Protein AF-A0A9P1G8K2-F1 (afdb_monomer_lite)

pLDDT: mean 75.84, std 11.21, range [38.53, 91.06]

Structure (mmCIF, N/CA/C/O backbone):
data_AF-A0A9P1G8K2-F1
#
_entry.id   AF-A0A9P1G8K2-F1
#
loop_
_atom_site.group_PDB
_atom_site.id
_atom_site.type_symbol
_atom_site.label_atom_id
_atom_site.label_alt_id
_atom_site.label_comp_id
_atom_site.label_asym_id
_atom_site.label_entity_id
_atom_site.label_seq_id
_atom_site.pdbx_PDB_ins_code
_atom_site.Cartn_x
_atom_site.Cartn_y
_atom_site.Cartn_z
_atom_site.occupancy
_atom_site.B_iso_or_equiv
_atom_site.auth_seq_id
_atom_site.auth_comp_id
_atom_site.auth_asym_id
_atom_site.auth_atom_id
_atom_site.pdbx_PDB_model_num
ATOM 1 N N . MET A 1 1 ? 73.708 16.305 -39.387 1.00 51.56 1 MET A N 1
ATOM 2 C CA . MET A 1 1 ? 73.369 15.219 -38.439 1.00 51.56 1 MET A CA 1
ATOM 3 C C . MET A 1 1 ? 72.016 15.385 -37.746 1.00 51.56 1 MET A C 1
ATOM 5 O O . MET A 1 1 ? 71.413 14.370 -37.443 1.00 51.56 1 MET A O 1
ATOM 9 N N . THR A 1 2 ? 71.489 16.593 -37.503 1.00 60.25 2 THR A N 1
ATOM 10 C CA . THR A 1 2 ? 70.160 16.766 -36.870 1.00 60.25 2 THR A CA 1
ATOM 11 C C . THR A 1 2 ? 68.969 16.571 -37.824 1.00 60.25 2 THR A C 1
ATOM 13 O O . THR A 1 2 ? 67.905 16.166 -37.368 1.00 60.25 2 THR A O 1
ATOM 16 N N . SER A 1 3 ? 69.134 16.796 -39.134 1.00 68.06 3 SER A N 1
ATOM 17 C CA . SER A 1 3 ? 68.073 16.627 -40.147 1.00 68.06 3 SER A CA 1
ATOM 18 C C . SER A 1 3 ? 67.751 15.161 -40.454 1.00 68.06 3 SER A C 1
ATOM 20 O O . SER A 1 3 ? 66.589 14.780 -40.436 1.00 68.06 3 SER A O 1
ATOM 22 N N . GLU A 1 4 ? 68.768 14.322 -40.650 1.00 72.56 4 GLU A N 1
ATOM 23 C CA . GLU A 1 4 ? 68.605 12.889 -40.954 1.00 72.56 4 GLU A CA 1
ATOM 24 C C . GLU A 1 4 ? 68.000 12.118 -39.771 1.00 72.56 4 GLU A C 1
ATOM 26 O O . GLU A 1 4 ? 67.174 11.226 -39.945 1.00 72.56 4 GLU A O 1
ATOM 31 N N . LEU A 1 5 ? 68.362 12.507 -38.545 1.00 75.81 5 LEU A N 1
ATOM 32 C CA . LEU A 1 5 ? 67.806 11.943 -37.315 1.00 75.81 5 LEU A CA 1
ATOM 33 C C . LEU A 1 5 ? 66.334 12.355 -37.130 1.00 75.81 5 LEU A C 1
ATOM 35 O O . LEU A 1 5 ? 65.506 11.535 -36.737 1.00 75.81 5 LEU A O 1
ATOM 39 N N . ALA A 1 6 ? 65.986 13.599 -37.477 1.00 77.88 6 ALA A N 1
ATOM 40 C CA . ALA A 1 6 ? 64.602 14.071 -37.487 1.00 77.88 6 ALA A CA 1
ATOM 41 C C . ALA A 1 6 ? 63.758 13.386 -38.578 1.00 77.88 6 ALA A C 1
ATOM 43 O O . ALA A 1 6 ? 62.614 13.019 -38.315 1.00 77.88 6 ALA A O 1
ATOM 44 N N . GLU A 1 7 ? 64.313 13.151 -39.770 1.00 81.75 7 GLU A N 1
ATOM 45 C CA . GLU A 1 7 ? 63.657 12.394 -40.846 1.00 81.75 7 GLU A CA 1
ATOM 46 C C . GLU A 1 7 ? 63.466 10.918 -40.479 1.00 81.75 7 GLU A C 1
ATOM 48 O O . GLU A 1 7 ? 62.393 10.356 -40.723 1.00 81.75 7 GLU A O 1
ATOM 53 N N . PHE A 1 8 ? 64.450 10.301 -39.821 1.00 83.62 8 PHE A N 1
ATOM 54 C CA . PHE A 1 8 ? 64.337 8.942 -39.297 1.00 83.62 8 PHE A CA 1
ATOM 55 C C . PHE A 1 8 ? 63.215 8.833 -38.256 1.00 83.62 8 PHE A C 1
ATOM 57 O O . PHE A 1 8 ? 62.330 7.987 -38.393 1.00 83.62 8 PHE A O 1
ATOM 64 N N . PHE A 1 9 ? 63.176 9.732 -37.264 1.00 85.56 9 PHE A N 1
ATOM 65 C CA . PHE A 1 9 ? 62.094 9.761 -36.275 1.00 85.56 9 PHE A CA 1
ATOM 66 C C . PHE A 1 9 ? 60.732 10.088 -36.895 1.00 85.56 9 PHE A C 1
ATOM 68 O O . PHE A 1 9 ? 59.735 9.477 -36.516 1.00 85.56 9 PHE A O 1
ATOM 75 N N . ALA A 1 10 ? 60.667 10.988 -37.879 1.00 82.94 10 ALA A N 1
ATOM 76 C CA . ALA A 1 10 ? 59.431 11.288 -38.598 1.00 82.94 10 ALA A CA 1
ATOM 77 C C . ALA A 1 10 ? 58.917 10.070 -39.382 1.00 82.94 10 ALA A C 1
ATOM 79 O O . ALA A 1 10 ? 57.712 9.813 -39.414 1.00 82.94 10 ALA A O 1
ATOM 80 N N . THR A 1 11 ? 59.818 9.291 -39.979 1.00 85.94 11 THR A N 1
ATOM 81 C CA . THR A 1 11 ? 59.474 8.062 -40.705 1.00 85.94 11 THR A CA 1
ATOM 82 C C . THR A 1 11 ? 59.023 6.965 -39.744 1.00 85.94 11 THR A C 1
ATOM 84 O O . THR A 1 11 ? 57.992 6.336 -39.974 1.00 85.94 11 THR A O 1
ATOM 87 N N . LEU A 1 12 ? 59.717 6.796 -38.616 1.00 87.88 12 LEU A N 1
ATOM 88 C CA . LEU A 1 12 ? 59.345 5.844 -37.568 1.00 87.88 12 LEU A CA 1
ATOM 89 C C . LEU A 1 12 ? 57.986 6.189 -36.938 1.00 87.88 12 LEU A C 1
ATOM 91 O O . LEU A 1 12 ? 57.156 5.304 -36.744 1.00 87.88 12 LEU A O 1
ATOM 95 N N . LEU A 1 13 ? 57.707 7.477 -36.706 1.00 86.75 13 LEU A N 1
ATOM 96 C CA . LEU A 1 13 ? 56.409 7.959 -36.228 1.00 86.75 13 LEU A CA 1
ATOM 97 C C . LEU A 1 13 ? 55.293 7.708 -37.255 1.00 86.75 13 LEU A C 1
ATOM 99 O O . LEU A 1 13 ? 54.190 7.327 -36.875 1.00 86.75 13 LEU A O 1
ATOM 103 N N . ARG A 1 14 ? 55.565 7.883 -38.557 1.00 86.25 14 ARG A N 1
ATOM 104 C CA . ARG A 1 14 ? 54.606 7.561 -39.630 1.00 86.25 14 ARG A CA 1
ATOM 105 C C . ARG A 1 14 ? 54.302 6.067 -39.691 1.00 86.25 14 ARG A C 1
ATOM 107 O O . ARG A 1 14 ? 53.135 5.712 -39.814 1.00 86.25 14 ARG A O 1
ATOM 114 N N . ILE A 1 15 ? 55.317 5.210 -39.564 1.00 87.19 15 ILE A N 1
ATOM 115 C CA . ILE A 1 15 ? 55.144 3.749 -39.528 1.00 87.19 15 ILE A CA 1
ATOM 116 C C . ILE A 1 15 ? 54.350 3.341 -38.282 1.00 87.19 15 ILE A C 1
ATOM 118 O O . ILE A 1 15 ? 53.374 2.606 -38.396 1.00 87.19 15 ILE A O 1
ATOM 122 N N . ALA A 1 16 ? 54.708 3.860 -37.104 1.00 83.38 16 ALA A N 1
ATOM 123 C CA . ALA A 1 16 ? 53.994 3.577 -35.860 1.00 83.38 16 ALA A CA 1
ATOM 124 C C . ALA A 1 16 ? 52.532 4.046 -35.920 1.00 83.38 16 ALA A C 1
ATOM 126 O O . ALA A 1 16 ? 51.629 3.296 -35.553 1.00 83.38 16 ALA A O 1
ATOM 127 N N . LYS A 1 17 ? 52.282 5.252 -36.448 1.00 85.69 17 LYS A N 1
ATOM 128 C CA . LYS A 1 17 ? 50.929 5.772 -36.674 1.00 85.69 17 LYS A CA 1
ATOM 129 C C . LYS A 1 17 ? 50.149 4.896 -37.653 1.00 85.69 17 LYS A C 1
ATOM 131 O O . LYS A 1 17 ? 49.004 4.574 -37.378 1.00 85.69 17 LYS A O 1
ATOM 136 N N . PHE A 1 18 ? 50.770 4.466 -38.748 1.00 83.19 18 PHE A N 1
ATOM 137 C CA . PHE A 1 18 ? 50.139 3.573 -39.717 1.00 83.19 18 PHE A CA 1
ATOM 138 C C . PHE A 1 18 ? 49.748 2.228 -39.089 1.00 83.19 18 PHE A C 1
ATOM 140 O O . PHE A 1 18 ? 48.616 1.785 -39.252 1.00 83.19 18 PHE A O 1
ATOM 147 N N . ILE A 1 19 ? 50.641 1.607 -38.310 1.00 85.56 19 ILE A N 1
ATOM 148 C CA . ILE A 1 19 ? 50.346 0.360 -37.585 1.00 85.56 19 ILE A CA 1
ATOM 149 C C . ILE A 1 19 ? 49.191 0.569 -36.592 1.00 85.56 19 ILE A C 1
ATOM 151 O O . ILE A 1 19 ? 48.294 -0.273 -36.493 1.00 85.56 19 ILE A O 1
ATOM 155 N N . LEU A 1 20 ? 49.170 1.698 -35.881 1.00 83.56 20 LEU A N 1
ATOM 156 C CA . LEU A 1 20 ? 48.109 2.024 -34.929 1.00 83.56 20 LEU A CA 1
ATOM 157 C C . LEU A 1 20 ? 46.762 2.281 -35.629 1.00 83.56 20 LEU A C 1
ATOM 159 O O . LEU A 1 20 ? 45.738 1.757 -35.201 1.00 83.56 20 LEU A O 1
ATOM 163 N N . ASP A 1 21 ? 46.761 3.005 -36.748 1.00 82.88 21 ASP A N 1
ATOM 164 C CA . ASP A 1 21 ? 45.560 3.273 -37.544 1.00 82.88 21 ASP A CA 1
ATOM 165 C C . ASP A 1 21 ? 44.997 1.977 -38.158 1.00 82.88 21 ASP A C 1
ATOM 167 O O . ASP A 1 21 ? 43.781 1.766 -38.161 1.00 82.88 21 ASP A O 1
ATOM 171 N N . VAL A 1 22 ? 45.861 1.065 -38.621 1.00 84.44 22 VAL A N 1
ATOM 172 C CA . VAL A 1 22 ? 45.455 -0.245 -39.158 1.00 84.44 22 VAL A CA 1
ATOM 173 C C . VAL A 1 22 ? 44.884 -1.142 -38.062 1.00 84.44 22 VAL A C 1
ATOM 175 O O . VAL A 1 22 ? 43.808 -1.712 -38.245 1.00 84.44 22 VAL A O 1
ATOM 178 N N . THR A 1 23 ? 45.552 -1.248 -36.910 1.00 83.44 23 THR A N 1
ATOM 179 C CA . THR A 1 23 ? 45.065 -2.073 -35.790 1.00 83.44 23 THR A CA 1
ATOM 180 C C . THR A 1 23 ? 43.746 -1.543 -35.226 1.00 83.44 23 THR A C 1
ATOM 182 O O . THR A 1 23 ? 42.820 -2.327 -35.018 1.00 83.44 23 THR A O 1
ATOM 185 N N . LEU A 1 24 ? 43.604 -0.223 -35.070 1.00 82.75 24 LEU A N 1
ATOM 186 C CA . LEU A 1 24 ? 42.357 0.412 -34.639 1.00 82.75 24 LEU A CA 1
ATOM 187 C C . LEU A 1 24 ? 41.222 0.170 -35.641 1.00 82.75 24 LEU A C 1
ATOM 189 O O . LEU A 1 24 ? 40.110 -0.168 -35.244 1.00 82.75 24 LEU A O 1
ATOM 193 N N . THR A 1 25 ? 41.500 0.274 -36.943 1.00 84.69 25 THR A N 1
ATOM 194 C CA . THR A 1 25 ? 40.508 -0.012 -37.992 1.00 84.69 25 THR A CA 1
ATOM 195 C C . THR A 1 25 ? 40.078 -1.478 -37.973 1.00 84.69 25 THR A C 1
ATOM 197 O O . THR A 1 25 ? 38.892 -1.763 -38.110 1.00 84.69 25 THR A O 1
ATOM 200 N N . LEU A 1 26 ? 41.006 -2.410 -37.743 1.00 85.62 26 LEU A N 1
ATOM 201 C CA . LEU A 1 26 ? 40.712 -3.842 -37.651 1.00 85.62 26 LEU A CA 1
ATOM 202 C C . LEU A 1 26 ? 39.827 -4.153 -36.431 1.00 85.62 26 LEU A C 1
ATOM 204 O O . LEU A 1 26 ? 38.827 -4.858 -36.564 1.00 85.62 26 LEU A O 1
ATOM 208 N N . ILE A 1 27 ? 40.128 -3.555 -35.272 1.00 86.00 27 ILE A N 1
ATOM 209 C CA . ILE A 1 27 ? 39.293 -3.658 -34.064 1.00 86.00 27 ILE A CA 1
ATOM 210 C C . ILE A 1 27 ? 37.903 -3.061 -34.313 1.00 86.00 27 ILE A C 1
ATOM 212 O O . ILE A 1 27 ? 36.901 -3.705 -34.016 1.00 86.00 27 ILE A O 1
ATOM 216 N N . CYS A 1 28 ? 37.812 -1.863 -34.895 1.00 85.50 28 CYS A N 1
ATOM 217 C CA . CYS A 1 28 ? 36.537 -1.223 -35.223 1.00 85.50 28 CYS A CA 1
ATOM 218 C C . CYS A 1 28 ? 35.699 -2.061 -36.200 1.00 85.50 28 CYS A C 1
ATOM 220 O O . CYS A 1 28 ? 34.496 -2.203 -35.996 1.00 85.50 28 CYS A O 1
ATOM 222 N N . SER A 1 29 ? 36.320 -2.673 -37.210 1.00 83.88 29 SER A N 1
ATOM 223 C CA . SER A 1 29 ? 35.648 -3.603 -38.124 1.00 83.88 29 SER A CA 1
ATOM 224 C C . SER A 1 29 ? 35.131 -4.846 -37.398 1.00 83.88 29 SER A C 1
ATOM 226 O O . SER A 1 29 ? 33.999 -5.258 -37.632 1.00 83.88 29 SER A O 1
ATOM 228 N N . ALA A 1 30 ? 35.911 -5.417 -36.473 1.00 84.69 30 ALA A N 1
ATOM 229 C CA . ALA A 1 30 ? 35.467 -6.541 -35.648 1.00 84.69 30 ALA A CA 1
ATOM 230 C C . ALA A 1 30 ? 34.294 -6.160 -34.724 1.00 84.69 30 ALA A C 1
ATOM 232 O O . ALA A 1 30 ? 33.329 -6.913 -34.614 1.00 84.69 30 ALA A O 1
ATOM 233 N N . LEU A 1 31 ? 34.328 -4.975 -34.105 1.00 84.06 31 LEU A N 1
ATOM 234 C CA . LEU A 1 31 ? 33.225 -4.451 -33.290 1.00 84.06 31 LEU A CA 1
ATOM 235 C C . LEU A 1 31 ? 31.962 -4.199 -34.123 1.00 84.06 31 LEU A C 1
ATOM 237 O O . LEU A 1 31 ? 30.859 -4.497 -33.672 1.00 84.06 31 LEU A O 1
ATOM 241 N N . LEU A 1 32 ? 32.111 -3.694 -35.348 1.00 82.69 32 LEU A N 1
ATOM 242 C CA . LEU A 1 32 ? 30.993 -3.493 -36.268 1.00 82.69 32 LEU A CA 1
ATOM 243 C C . LEU A 1 32 ? 30.384 -4.828 -36.718 1.00 82.69 32 LEU A C 1
ATOM 245 O O . LEU A 1 32 ? 29.163 -4.946 -36.776 1.00 82.69 32 LEU A O 1
ATOM 249 N N . LEU A 1 33 ? 31.219 -5.840 -36.977 1.00 84.12 33 LEU A N 1
ATOM 250 C CA . LEU A 1 33 ? 30.764 -7.204 -37.256 1.00 84.12 33 LEU A CA 1
ATOM 251 C C . LEU A 1 33 ? 30.014 -7.803 -36.064 1.00 84.12 33 LEU A C 1
ATOM 253 O O . LEU A 1 33 ? 28.973 -8.418 -36.244 1.00 84.12 33 LEU A O 1
ATOM 257 N N . LEU A 1 34 ? 30.494 -7.592 -34.836 1.00 81.88 34 LEU A N 1
ATOM 258 C CA . LEU A 1 34 ? 29.776 -8.023 -33.633 1.00 81.88 34 LEU A CA 1
ATOM 259 C C . LEU A 1 34 ? 28.431 -7.300 -33.478 1.00 81.88 34 LEU A C 1
ATOM 261 O O . LEU A 1 34 ? 27.439 -7.924 -33.113 1.00 81.88 34 LEU A O 1
ATOM 265 N N . ALA A 1 35 ? 28.374 -6.004 -33.786 1.00 78.44 35 ALA A N 1
ATOM 266 C CA . ALA A 1 35 ? 27.132 -5.234 -33.777 1.00 78.44 35 ALA A CA 1
ATOM 267 C C . ALA A 1 35 ? 26.132 -5.726 -34.840 1.00 78.44 35 ALA A C 1
ATOM 269 O O . ALA A 1 35 ? 24.927 -5.762 -34.585 1.00 78.44 35 ALA A O 1
ATOM 270 N N . SER A 1 36 ? 26.618 -6.149 -36.012 1.00 80.94 36 SER A N 1
ATOM 271 C CA . SER A 1 36 ? 25.780 -6.649 -37.106 1.00 80.94 36 SER A CA 1
ATOM 272 C C . SER A 1 36 ? 25.251 -8.071 -36.889 1.00 80.94 36 SER A C 1
ATOM 274 O O . SER A 1 36 ? 24.304 -8.463 -37.568 1.00 80.94 36 SER A O 1
ATOM 276 N N . VAL A 1 37 ? 25.769 -8.817 -35.900 1.00 84.25 37 VAL A N 1
ATOM 277 C CA . VAL A 1 37 ? 25.167 -10.089 -35.449 1.00 84.25 37 VAL A CA 1
ATOM 278 C C . VAL A 1 37 ? 23.730 -9.880 -34.958 1.00 84.25 37 VAL A C 1
ATOM 280 O O . VAL A 1 37 ? 22.913 -10.794 -35.053 1.00 84.25 37 VAL A O 1
ATOM 283 N N . LEU A 1 38 ? 23.388 -8.686 -34.454 1.00 78.00 38 LEU A N 1
ATOM 284 C CA . LEU A 1 38 ? 22.034 -8.374 -34.004 1.00 78.00 38 LEU A CA 1
ATOM 285 C C . LEU A 1 38 ? 21.118 -8.088 -35.212 1.00 78.00 38 LEU A C 1
ATOM 287 O O . LEU A 1 38 ? 21.247 -7.035 -35.849 1.00 78.00 38 LEU A O 1
ATOM 291 N N . PRO A 1 39 ? 20.137 -8.963 -35.515 1.00 74.31 39 PRO A N 1
ATOM 292 C CA . PRO A 1 39 ? 19.375 -8.891 -36.763 1.00 74.31 39 PRO A CA 1
ATOM 293 C C . PRO A 1 39 ? 18.519 -7.622 -36.878 1.00 74.31 39 PRO A C 1
ATOM 295 O O . PRO A 1 39 ? 18.272 -7.142 -37.979 1.00 74.31 39 PRO A O 1
ATOM 298 N N . TRP A 1 40 ? 18.109 -7.029 -35.753 1.00 73.81 40 TRP A N 1
ATOM 299 C CA . TRP A 1 40 ? 17.349 -5.774 -35.725 1.00 73.81 40 TRP A CA 1
ATOM 300 C C . TRP A 1 40 ? 18.211 -4.516 -35.916 1.00 73.81 40 TRP A C 1
ATOM 302 O O . TRP A 1 40 ? 17.662 -3.449 -36.173 1.00 73.81 40 TRP A O 1
ATOM 312 N N . ARG A 1 41 ? 19.544 -4.607 -35.792 1.00 73.69 41 ARG A N 1
ATOM 313 C CA . ARG A 1 41 ? 20.477 -3.484 -36.014 1.00 73.69 41 ARG A CA 1
ATOM 314 C C . ARG A 1 41 ? 21.059 -3.453 -37.416 1.00 73.69 41 ARG A C 1
ATOM 316 O O . ARG A 1 41 ? 21.383 -2.376 -37.909 1.00 73.69 41 ARG A O 1
ATOM 323 N N . LEU A 1 42 ? 21.153 -4.612 -38.058 1.00 77.25 42 LEU A N 1
ATOM 324 C CA . LEU A 1 42 ? 21.751 -4.770 -39.377 1.00 77.25 42 LEU A CA 1
ATOM 325 C C . LEU A 1 42 ? 21.166 -3.823 -40.451 1.00 77.25 42 LEU A C 1
ATOM 327 O O . LEU A 1 42 ? 21.967 -3.202 -41.147 1.00 77.25 42 LEU A O 1
ATOM 331 N N . PRO A 1 43 ? 19.838 -3.597 -40.556 1.00 75.50 43 PRO A N 1
ATOM 332 C CA . PRO A 1 43 ? 19.283 -2.661 -41.540 1.00 75.50 43 PRO A CA 1
ATOM 333 C C . PRO A 1 43 ? 19.746 -1.216 -41.325 1.00 75.50 43 PRO A C 1
ATOM 335 O O . PRO A 1 43 ? 20.080 -0.532 -42.285 1.00 75.50 43 PRO A O 1
ATOM 338 N N . PHE A 1 44 ? 19.822 -0.767 -40.069 1.00 72.69 44 PHE A N 1
ATOM 339 C CA . PHE A 1 44 ? 20.254 0.589 -39.722 1.00 72.69 44 PHE A CA 1
ATOM 340 C C . PHE A 1 44 ? 21.747 0.785 -39.959 1.00 72.69 44 PHE A C 1
ATOM 342 O O . PHE A 1 44 ? 22.151 1.809 -40.497 1.00 72.69 44 PHE A O 1
ATOM 349 N N . ILE A 1 45 ? 22.558 -0.217 -39.603 1.00 76.06 45 ILE A N 1
ATOM 350 C CA . ILE A 1 45 ? 24.000 -0.196 -39.857 1.00 76.06 45 ILE A CA 1
ATOM 351 C C . ILE A 1 45 ? 24.259 -0.117 -41.362 1.00 76.06 45 ILE A C 1
ATOM 353 O O . ILE A 1 45 ? 25.066 0.700 -41.781 1.00 76.06 45 ILE A O 1
ATOM 357 N N . VAL A 1 46 ? 23.564 -0.921 -42.176 1.00 78.88 46 VAL A N 1
ATOM 358 C CA . VAL A 1 46 ? 23.725 -0.917 -43.639 1.00 78.88 46 VAL A CA 1
ATOM 359 C C . VAL A 1 46 ? 23.277 0.411 -44.245 1.00 78.88 46 VAL A C 1
ATOM 361 O O . VAL A 1 46 ? 23.999 0.966 -45.066 1.00 78.88 46 VAL A O 1
ATOM 364 N N . LEU A 1 47 ? 22.125 0.940 -43.829 1.00 73.50 47 LEU A N 1
ATOM 365 C CA . LEU A 1 47 ? 21.574 2.188 -44.362 1.00 73.50 47 LEU A CA 1
ATOM 366 C C . LEU A 1 47 ? 22.484 3.385 -44.046 1.00 73.50 47 LEU A C 1
ATOM 368 O O . LEU A 1 47 ? 22.837 4.144 -44.945 1.00 73.50 47 LEU A O 1
ATOM 372 N N . GLU A 1 48 ? 22.981 3.474 -42.811 1.00 73.56 48 GLU A N 1
ATOM 373 C CA . GLU A 1 48 ? 23.919 4.525 -42.401 1.00 73.56 48 GLU A CA 1
ATOM 374 C C . GLU A 1 48 ? 25.276 4.405 -43.119 1.00 73.56 48 GLU A C 1
ATOM 376 O O . GLU A 1 48 ? 25.902 5.416 -43.423 1.00 73.56 48 GLU A O 1
ATOM 381 N N . LEU A 1 49 ? 25.735 3.183 -43.425 1.00 74.00 49 LEU A N 1
ATOM 382 C CA . LEU A 1 49 ? 26.990 2.945 -44.150 1.00 74.00 49 LEU A CA 1
ATOM 383 C C . LEU A 1 49 ? 26.875 3.284 -45.643 1.00 74.00 49 LEU A C 1
ATOM 385 O O . LEU A 1 49 ? 27.856 3.721 -46.240 1.00 74.00 49 LEU A O 1
ATOM 389 N N . VAL A 1 50 ? 25.693 3.092 -46.240 1.00 75.56 50 VAL A N 1
ATOM 390 C CA . VAL A 1 50 ? 25.389 3.464 -47.633 1.00 75.56 50 VAL A CA 1
ATOM 391 C C . VAL A 1 50 ? 25.332 4.985 -47.786 1.00 75.56 50 VAL A C 1
ATOM 393 O O . VAL A 1 50 ? 25.911 5.519 -48.731 1.00 75.56 50 VAL A O 1
ATOM 396 N N . GLU A 1 51 ? 24.712 5.689 -46.837 1.00 69.19 51 GLU A N 1
ATOM 397 C CA . GLU A 1 51 ? 24.618 7.155 -46.847 1.00 69.19 51 GLU A CA 1
ATOM 398 C C . GLU A 1 51 ? 25.976 7.838 -46.632 1.00 69.19 51 GLU A C 1
ATOM 400 O O . GLU A 1 51 ? 26.298 8.816 -47.310 1.00 69.19 51 GLU A O 1
ATOM 405 N N . THR A 1 52 ? 26.821 7.313 -45.737 1.00 68.25 52 THR A N 1
ATOM 406 C CA . THR A 1 52 ? 28.136 7.914 -45.452 1.00 68.25 52 THR A CA 1
ATOM 407 C C . THR A 1 52 ? 29.255 7.444 -46.385 1.00 68.25 52 THR A C 1
ATOM 409 O O . THR A 1 52 ? 30.351 8.017 -46.347 1.00 68.25 52 THR A O 1
ATOM 412 N N . CYS A 1 53 ? 28.998 6.453 -47.253 1.00 66.81 53 CYS A N 1
ATOM 413 C CA . CYS A 1 53 ? 29.989 5.820 -48.136 1.00 66.81 53 CYS A CA 1
ATOM 414 C C . CYS A 1 53 ? 30.759 6.830 -49.007 1.00 66.81 53 CYS A C 1
ATOM 416 O O . CYS A 1 53 ? 31.952 6.667 -49.256 1.00 66.81 53 CYS A O 1
ATOM 418 N N . SER A 1 54 ? 30.101 7.920 -49.412 1.00 66.50 54 SER A N 1
ATOM 419 C CA . SER A 1 54 ? 30.666 8.963 -50.276 1.00 66.50 54 SER A CA 1
ATOM 420 C C . SER A 1 54 ? 31.631 9.937 -49.573 1.00 66.50 54 SER A C 1
ATOM 422 O O . SER A 1 54 ? 32.337 10.678 -50.256 1.00 66.50 54 SER A O 1
ATOM 424 N N . SER A 1 55 ? 31.701 9.955 -48.230 1.00 65.12 55 SER A N 1
ATOM 425 C CA . SER A 1 55 ? 32.450 10.969 -47.448 1.00 65.12 55 SER A CA 1
ATOM 426 C C . SER A 1 55 ? 33.282 10.413 -46.273 1.00 65.12 55 SER A C 1
ATOM 428 O O . SER A 1 55 ? 33.715 11.154 -45.373 1.00 65.12 55 SER A O 1
ATOM 430 N N . LEU A 1 56 ? 33.506 9.099 -46.268 1.00 68.56 56 LEU A N 1
ATOM 431 C CA . LEU A 1 56 ? 34.073 8.342 -45.154 1.00 68.56 56 LEU A CA 1
ATOM 432 C C . LEU A 1 56 ? 35.611 8.443 -45.103 1.00 68.56 56 LEU A C 1
ATOM 434 O O . LEU A 1 56 ? 36.329 7.825 -45.882 1.00 68.56 56 LEU A O 1
ATOM 438 N N . THR A 1 57 ? 36.138 9.210 -44.144 1.00 79.50 57 THR A N 1
ATOM 439 C CA . THR A 1 57 ? 37.561 9.155 -43.760 1.00 79.50 57 THR A CA 1
ATOM 440 C C . THR A 1 57 ? 37.796 8.045 -42.727 1.00 79.50 57 THR A C 1
ATOM 442 O O . THR A 1 57 ? 36.883 7.699 -41.976 1.00 79.50 57 THR A O 1
ATOM 445 N N . PHE A 1 58 ? 39.027 7.521 -42.617 1.00 74.44 58 PHE A N 1
ATOM 446 C CA . PHE A 1 58 ? 39.380 6.465 -41.644 1.00 74.44 58 PHE A CA 1
ATOM 447 C C . PHE A 1 58 ? 38.951 6.793 -40.201 1.00 74.44 58 PHE A C 1
ATOM 449 O O . PHE A 1 58 ? 38.380 5.949 -39.514 1.00 74.44 58 PHE A O 1
ATOM 456 N N . GLN A 1 59 ? 39.141 8.037 -39.749 1.00 76.31 59 GLN A N 1
ATOM 457 C CA . GLN A 1 59 ? 38.704 8.465 -38.413 1.00 76.31 59 GLN A CA 1
ATOM 458 C C . GLN A 1 59 ? 37.177 8.488 -38.252 1.00 76.31 59 GLN A C 1
ATOM 460 O O . GLN A 1 59 ? 36.664 8.133 -37.189 1.00 76.31 59 GLN A O 1
ATOM 465 N N . LYS A 1 60 ? 36.436 8.897 -39.291 1.00 78.31 60 LYS A N 1
ATOM 466 C CA . LYS A 1 60 ? 34.966 8.877 -39.261 1.00 78.31 60 LYS A CA 1
ATOM 467 C C . LYS A 1 60 ? 34.450 7.440 -39.186 1.00 78.31 60 LYS A C 1
ATOM 469 O O . LYS A 1 60 ? 33.559 7.181 -38.382 1.00 78.31 60 LYS A O 1
ATOM 474 N N . PHE A 1 61 ? 35.072 6.512 -39.922 1.00 80.06 61 PHE A N 1
ATOM 475 C CA . PHE A 1 61 ? 34.755 5.081 -39.861 1.00 80.06 61 PHE A CA 1
ATOM 476 C C . PHE A 1 61 ? 34.936 4.515 -38.451 1.00 80.06 61 PHE A C 1
ATOM 478 O O . PHE A 1 61 ? 34.017 3.919 -37.898 1.00 80.06 61 PHE A O 1
ATOM 485 N N . GLN A 1 62 ? 36.100 4.750 -37.839 1.00 79.88 62 GLN A N 1
ATOM 486 C CA . GLN A 1 62 ? 36.412 4.245 -36.499 1.00 79.88 62 GLN A CA 1
ATOM 487 C C . GLN A 1 62 ? 35.416 4.759 -35.449 1.00 79.88 62 GLN A C 1
ATOM 489 O O . GLN A 1 62 ? 34.900 3.984 -34.640 1.00 79.88 62 GLN A O 1
ATOM 494 N N . LYS A 1 63 ? 35.084 6.058 -35.4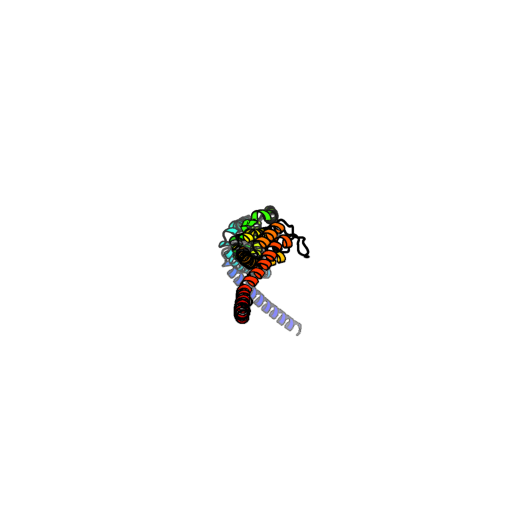95 1.00 81.69 63 LYS A N 1
ATOM 495 C CA . LYS A 1 63 ? 34.099 6.671 -34.591 1.00 81.69 63 LYS A CA 1
ATOM 496 C C . LYS A 1 63 ? 32.691 6.116 -34.816 1.00 81.69 63 LYS A C 1
ATOM 498 O O . LYS A 1 63 ? 31.980 5.858 -33.845 1.00 81.69 63 LYS A O 1
ATOM 503 N N . GLN A 1 64 ? 32.293 5.920 -36.072 1.00 80.31 64 GLN A N 1
ATOM 504 C CA . GLN A 1 64 ? 30.987 5.369 -36.428 1.00 80.31 64 GLN A CA 1
ATOM 505 C C . GLN A 1 64 ? 30.859 3.912 -35.965 1.00 80.31 64 GLN A C 1
ATOM 507 O O . GLN A 1 64 ? 29.898 3.574 -35.279 1.00 80.31 64 GLN A O 1
ATOM 512 N N . ALA A 1 65 ? 31.863 3.074 -36.233 1.00 80.06 65 ALA A N 1
ATOM 513 C CA . ALA A 1 65 ? 31.889 1.676 -35.810 1.00 80.06 65 ALA A CA 1
ATOM 514 C C . ALA A 1 65 ? 31.822 1.520 -34.281 1.00 80.06 65 ALA A C 1
ATOM 516 O O . ALA A 1 65 ? 31.015 0.742 -33.769 1.00 80.06 65 ALA A O 1
ATOM 517 N N . ALA A 1 66 ? 32.605 2.312 -33.539 1.00 81.44 66 ALA A N 1
ATOM 518 C CA . ALA A 1 66 ? 32.558 2.319 -32.078 1.00 81.44 66 ALA A CA 1
ATOM 519 C C . ALA A 1 66 ? 31.186 2.770 -31.542 1.00 81.44 66 ALA A C 1
ATOM 521 O O . ALA A 1 66 ? 30.652 2.165 -30.611 1.00 81.44 66 ALA A O 1
ATOM 522 N N . ARG A 1 67 ? 30.579 3.799 -32.152 1.00 83.19 67 ARG A N 1
ATOM 523 C CA . ARG A 1 67 ? 29.240 4.291 -31.791 1.00 83.19 67 ARG A CA 1
ATOM 524 C C . ARG A 1 67 ? 28.161 3.228 -32.024 1.00 83.19 67 ARG A C 1
ATOM 526 O O . ARG A 1 67 ? 27.344 3.000 -31.135 1.00 83.19 67 ARG A O 1
ATOM 533 N N . GLN A 1 68 ? 28.177 2.553 -33.173 1.00 81.94 68 GLN A N 1
ATOM 534 C CA . GLN A 1 68 ? 27.209 1.496 -33.493 1.00 81.94 68 GLN A CA 1
ATOM 535 C C . GLN A 1 68 ? 27.334 0.293 -32.558 1.00 81.94 68 GLN A C 1
ATOM 537 O O . GLN A 1 68 ? 26.321 -0.254 -32.115 1.00 81.94 68 GLN A O 1
ATOM 542 N N . PHE A 1 69 ? 28.562 -0.082 -32.195 1.00 82.62 69 PHE A N 1
ATOM 543 C CA . PHE A 1 69 ? 28.796 -1.124 -31.203 1.00 82.62 69 PHE A CA 1
ATOM 544 C C . PHE A 1 69 ? 28.253 -0.740 -29.821 1.00 82.62 69 PHE A C 1
ATOM 546 O O . PHE A 1 69 ? 27.526 -1.526 -29.218 1.00 82.62 69 PHE A O 1
ATOM 553 N N . LEU A 1 70 ? 28.519 0.481 -29.343 1.00 83.56 70 LEU A N 1
ATOM 554 C CA . LEU A 1 70 ? 27.990 0.964 -28.059 1.00 83.56 70 LEU A CA 1
ATOM 555 C C . LEU A 1 70 ? 26.459 0.986 -28.030 1.00 83.56 70 LEU A C 1
ATOM 557 O O . LEU A 1 70 ? 25.856 0.562 -27.046 1.00 83.56 70 LEU A O 1
ATOM 561 N N . PHE A 1 71 ? 25.815 1.433 -29.108 1.00 83.94 71 PHE A N 1
ATOM 562 C CA . PHE A 1 71 ? 24.358 1.401 -29.201 1.00 83.94 71 PHE A CA 1
ATOM 563 C C . PHE A 1 71 ? 23.802 -0.025 -29.251 1.00 83.94 71 PHE A C 1
ATOM 565 O O . PHE A 1 71 ? 22.781 -0.301 -28.628 1.00 83.94 71 PHE A O 1
ATOM 572 N N . SER A 1 72 ? 24.486 -0.939 -29.936 1.00 83.12 72 SER A N 1
ATOM 573 C CA . SER A 1 72 ? 24.111 -2.356 -29.994 1.00 83.12 72 SER A CA 1
ATOM 574 C C . SER A 1 72 ? 24.235 -3.033 -28.628 1.00 83.12 72 SER A C 1
ATOM 576 O O . SER A 1 72 ? 23.327 -3.747 -28.209 1.00 83.12 72 SER A O 1
ATOM 578 N N . LEU A 1 73 ? 25.313 -2.748 -27.892 1.00 84.50 73 LEU A N 1
ATOM 579 C CA . LEU A 1 73 ? 25.493 -3.198 -26.513 1.00 84.50 73 LEU A CA 1
ATOM 580 C C . LEU A 1 73 ? 24.394 -2.637 -25.597 1.00 84.50 73 LEU A C 1
ATOM 582 O O . LEU A 1 73 ? 23.810 -3.378 -24.807 1.00 84.50 73 LEU A O 1
ATOM 586 N N . GLY A 1 74 ? 24.080 -1.346 -25.739 1.00 84.25 74 GLY A N 1
ATOM 587 C CA . GLY A 1 74 ? 22.980 -0.699 -25.026 1.00 84.25 74 GLY A CA 1
ATOM 588 C C . GLY A 1 74 ? 21.638 -1.378 -25.296 1.00 84.25 74 GLY A C 1
ATOM 589 O O . GLY A 1 74 ? 20.918 -1.689 -24.353 1.00 84.25 74 GLY A O 1
ATOM 590 N N . ASP A 1 75 ? 21.331 -1.693 -26.556 1.00 82.50 75 ASP A N 1
ATOM 591 C CA . ASP A 1 75 ? 20.110 -2.417 -26.919 1.00 82.50 75 ASP A CA 1
ATOM 592 C C . ASP A 1 75 ? 20.031 -3.785 -26.244 1.00 82.50 75 ASP A C 1
ATOM 594 O O . ASP A 1 75 ? 18.970 -4.122 -25.735 1.00 82.50 75 ASP A O 1
ATOM 598 N N . VAL A 1 76 ? 21.119 -4.562 -26.188 1.00 85.44 76 VAL A N 1
ATOM 599 C CA . VAL A 1 76 ? 21.116 -5.870 -25.504 1.00 85.44 76 VAL A CA 1
ATOM 600 C C . VAL A 1 76 ? 20.711 -5.720 -24.036 1.00 85.44 76 VAL A C 1
ATOM 602 O O . VAL A 1 76 ? 19.855 -6.462 -23.553 1.00 85.44 76 VAL A O 1
ATOM 605 N N . VAL A 1 77 ? 21.272 -4.727 -23.339 1.00 85.44 77 VAL A N 1
ATOM 606 C CA . VAL A 1 77 ? 20.921 -4.435 -21.940 1.00 85.44 77 VAL A CA 1
ATOM 607 C C . VAL A 1 77 ? 19.462 -3.989 -21.824 1.00 85.44 77 VAL A C 1
ATOM 609 O O . VAL A 1 77 ? 18.728 -4.490 -20.975 1.00 85.44 77 VAL A O 1
ATOM 612 N N . ILE A 1 78 ? 19.012 -3.084 -22.695 1.00 85.00 78 ILE A N 1
ATOM 613 C CA . ILE A 1 78 ? 17.639 -2.566 -22.684 1.00 85.00 78 ILE A CA 1
ATOM 614 C C . ILE A 1 78 ? 16.636 -3.680 -22.974 1.00 85.00 78 ILE A C 1
ATOM 616 O O . ILE A 1 78 ? 15.657 -3.809 -22.249 1.00 85.00 78 ILE A O 1
ATOM 620 N N . PHE A 1 79 ? 16.874 -4.518 -23.982 1.00 82.44 79 PHE A N 1
ATOM 621 C CA . PHE A 1 79 ? 16.003 -5.646 -24.305 1.00 82.44 79 PHE A CA 1
ATOM 622 C C . PHE A 1 79 ? 15.924 -6.643 -23.152 1.00 82.44 79 PHE A C 1
ATOM 624 O O . PHE A 1 79 ? 14.825 -7.093 -22.836 1.00 82.44 79 PHE A O 1
ATOM 631 N N . ALA A 1 80 ? 17.043 -6.937 -22.482 1.00 84.81 80 ALA A N 1
ATOM 632 C CA . ALA A 1 80 ? 17.037 -7.785 -21.293 1.00 84.81 80 ALA A CA 1
ATOM 633 C C . ALA A 1 80 ? 16.169 -7.193 -20.163 1.00 84.81 80 ALA A C 1
ATOM 635 O O . ALA A 1 80 ? 15.387 -7.918 -19.549 1.00 84.81 80 ALA A O 1
ATOM 636 N N . LEU A 1 81 ? 16.245 -5.876 -19.930 1.00 84.25 81 LEU A N 1
ATOM 637 C CA . LEU A 1 81 ? 15.425 -5.174 -18.931 1.00 84.25 81 LEU A CA 1
ATOM 638 C C . LEU A 1 81 ? 13.938 -5.128 -19.319 1.00 84.25 81 LEU A C 1
ATOM 640 O O . LEU A 1 81 ? 13.052 -5.355 -18.496 1.00 84.25 81 LEU A O 1
ATOM 644 N N . VAL A 1 82 ? 13.645 -4.858 -20.589 1.00 83.50 82 VAL A N 1
ATOM 645 C CA . VAL A 1 82 ? 12.277 -4.766 -21.116 1.00 83.50 82 VAL A CA 1
ATOM 646 C C . VAL A 1 82 ? 11.613 -6.138 -21.168 1.00 83.50 82 VAL A C 1
ATOM 648 O O . VAL A 1 82 ? 10.392 -6.216 -21.028 1.00 83.50 82 VAL A O 1
ATOM 651 N N . LEU A 1 83 ? 12.380 -7.227 -21.288 1.00 82.50 83 LEU A N 1
ATOM 652 C CA . LEU A 1 83 ? 11.843 -8.587 -21.312 1.00 82.50 83 LEU A CA 1
ATOM 653 C C . LEU A 1 83 ? 10.962 -8.871 -20.089 1.00 82.50 83 LEU A C 1
ATOM 655 O O . LEU A 1 83 ? 9.901 -9.470 -20.221 1.00 82.50 83 LEU A O 1
ATOM 659 N N . ALA A 1 84 ? 11.350 -8.371 -18.913 1.00 73.75 84 ALA A N 1
ATOM 660 C CA . ALA A 1 84 ? 10.561 -8.517 -17.692 1.00 73.75 84 ALA A CA 1
ATOM 661 C C . ALA A 1 84 ? 9.179 -7.841 -17.791 1.00 73.75 84 ALA A C 1
ATOM 663 O O . ALA A 1 84 ? 8.198 -8.369 -17.272 1.00 73.75 84 ALA A O 1
ATOM 664 N N . SER A 1 85 ? 9.071 -6.717 -18.509 1.00 75.12 85 SER A N 1
ATOM 665 C CA . SER A 1 85 ? 7.791 -6.027 -18.731 1.00 75.12 85 SER A CA 1
ATOM 666 C C . SER A 1 85 ? 6.836 -6.798 -19.653 1.00 75.12 85 SER A C 1
ATOM 668 O O . SER A 1 85 ? 5.619 -6.647 -19.536 1.00 75.12 85 SER A O 1
ATOM 670 N N . LEU A 1 86 ? 7.351 -7.684 -20.519 1.00 76.88 86 LEU A N 1
ATOM 671 C CA . LEU A 1 86 ? 6.520 -8.573 -21.344 1.00 76.88 86 LEU A CA 1
ATOM 672 C C . LEU A 1 86 ? 5.774 -9.603 -20.492 1.00 76.88 86 LEU A C 1
ATOM 674 O O . LEU A 1 86 ? 4.657 -9.983 -20.832 1.00 76.88 86 LEU A O 1
ATOM 678 N N . PHE A 1 87 ? 6.341 -10.004 -19.356 1.00 79.88 87 PHE A N 1
ATOM 679 C CA . PHE A 1 87 ? 5.707 -10.942 -18.430 1.00 79.88 87 PHE A CA 1
ATOM 680 C C . PHE A 1 87 ? 4.693 -10.278 -17.485 1.00 79.88 87 PHE A C 1
ATOM 682 O O . PHE A 1 87 ? 4.110 -10.967 -16.649 1.00 79.88 87 PHE A O 1
ATOM 689 N N . TRP A 1 88 ? 4.441 -8.967 -17.619 1.00 80.88 88 TRP A N 1
ATOM 690 C CA . TRP A 1 88 ? 3.496 -8.221 -16.784 1.00 80.88 88 TRP A CA 1
ATOM 691 C C . TRP A 1 88 ? 2.325 -7.634 -17.606 1.00 80.88 88 TRP A C 1
ATOM 693 O O . TRP A 1 88 ? 2.366 -6.467 -18.017 1.00 80.88 88 TRP A O 1
ATOM 703 N N . PRO A 1 89 ? 1.242 -8.415 -17.823 1.00 79.44 89 PRO A N 1
ATOM 704 C CA . PRO A 1 89 ? 0.098 -8.039 -18.662 1.00 79.44 89 PRO A CA 1
ATOM 705 C C . PRO A 1 89 ? -0.533 -6.667 -18.386 1.00 79.44 89 PRO A C 1
ATOM 707 O O . PRO A 1 89 ? -0.898 -5.985 -19.347 1.00 79.44 89 PRO A O 1
ATOM 710 N N . PRO A 1 90 ? -0.637 -6.197 -17.123 1.00 78.81 90 PRO A N 1
ATOM 711 C CA . PRO A 1 90 ? -1.223 -4.890 -16.831 1.00 78.81 90 PRO A CA 1
ATOM 712 C C . PRO A 1 90 ? -0.533 -3.711 -17.543 1.00 78.81 90 PRO A C 1
ATOM 714 O O . PRO A 1 90 ? -1.170 -2.688 -17.790 1.00 78.81 90 PRO A O 1
ATOM 717 N N . ARG A 1 91 ? 0.757 -3.831 -17.891 1.00 75.31 91 ARG A N 1
ATOM 718 C CA . ARG A 1 91 ? 1.556 -2.763 -18.528 1.00 75.31 91 ARG A CA 1
ATOM 719 C C . ARG A 1 91 ? 1.671 -2.893 -20.049 1.00 75.31 91 ARG A C 1
ATOM 721 O O . ARG A 1 91 ? 2.228 -2.004 -20.697 1.00 75.31 91 ARG A O 1
ATOM 728 N N . TRP A 1 92 ? 1.103 -3.939 -20.649 1.00 82.50 92 TRP A N 1
ATOM 729 C CA . TRP A 1 92 ? 1.115 -4.129 -22.104 1.00 82.50 92 TRP A CA 1
ATOM 730 C C . TRP A 1 92 ? 0.522 -2.963 -22.905 1.00 82.50 92 TRP A C 1
ATOM 732 O O . TRP A 1 92 ? 1.085 -2.654 -23.951 1.00 82.50 92 TRP A O 1
ATOM 742 N N . PRO A 1 93 ? -0.539 -2.256 -22.461 1.00 80.19 93 PRO A N 1
ATOM 743 C CA . PRO A 1 93 ? -1.050 -1.101 -23.202 1.00 80.19 93 PRO A CA 1
ATOM 744 C C . PRO A 1 93 ? -0.018 0.025 -23.363 1.00 80.19 93 PRO A C 1
ATOM 746 O O . PRO A 1 93 ? 0.020 0.677 -24.405 1.00 80.19 93 PRO A O 1
ATOM 749 N N . GLY A 1 94 ? 0.843 0.228 -22.358 1.00 73.56 94 GLY A N 1
ATOM 750 C CA . GLY A 1 94 ? 1.959 1.172 -22.423 1.00 73.56 94 GLY A CA 1
ATOM 751 C C . GLY A 1 94 ? 3.037 0.733 -23.396 1.00 73.56 94 GLY A C 1
ATOM 752 O O . GLY A 1 94 ? 3.454 1.514 -24.244 1.00 73.56 94 GLY A O 1
ATOM 753 N N . LEU A 1 95 ? 3.426 -0.540 -23.320 1.00 77.00 95 LEU A N 1
ATOM 754 C CA . LEU A 1 95 ? 4.395 -1.123 -24.243 1.00 77.00 95 LEU A CA 1
ATOM 755 C C . LEU A 1 95 ? 3.888 -1.096 -25.694 1.00 77.00 95 LEU A C 1
ATOM 757 O O . LEU A 1 95 ? 4.624 -0.767 -26.615 1.00 77.00 95 LEU A O 1
ATOM 761 N N . LEU A 1 96 ? 2.607 -1.389 -25.917 1.00 81.56 96 LEU A N 1
ATOM 762 C CA . LEU A 1 96 ? 1.993 -1.320 -27.240 1.00 81.56 96 LEU A CA 1
ATOM 763 C C . LEU A 1 96 ? 1.980 0.120 -27.767 1.00 81.56 96 LEU A C 1
ATOM 765 O O . LEU A 1 96 ? 2.156 0.340 -28.962 1.00 81.56 96 LEU A O 1
ATOM 769 N N . HIS A 1 97 ? 1.774 1.106 -26.891 1.00 78.50 97 HIS A N 1
ATOM 770 C CA . HIS A 1 97 ? 1.843 2.516 -27.256 1.00 78.50 97 HIS A CA 1
ATOM 771 C C . HIS A 1 97 ? 3.262 2.929 -27.669 1.00 78.50 97 HIS A C 1
ATOM 773 O O . HIS A 1 97 ? 3.422 3.546 -28.720 1.00 78.50 97 HIS A O 1
ATOM 779 N N . THR A 1 98 ? 4.291 2.545 -26.908 1.00 74.94 98 THR A N 1
ATOM 780 C CA . THR A 1 98 ? 5.691 2.851 -27.251 1.00 74.94 98 THR A CA 1
ATOM 781 C C . THR A 1 98 ? 6.143 2.118 -28.516 1.00 74.94 98 THR A C 1
ATOM 783 O O . THR A 1 98 ? 6.833 2.702 -29.348 1.00 74.94 98 THR A O 1
ATOM 786 N N . LEU A 1 99 ? 5.694 0.878 -28.737 1.00 76.44 99 LEU A N 1
ATOM 787 C CA . LEU A 1 99 ? 5.926 0.147 -29.989 1.00 76.44 99 LEU A CA 1
ATOM 788 C C . LEU A 1 99 ? 5.227 0.813 -31.183 1.00 76.44 99 LEU A C 1
ATOM 790 O O . LEU A 1 99 ? 5.817 0.927 -32.253 1.00 76.44 99 LEU A O 1
ATOM 794 N N . LYS A 1 100 ? 3.994 1.305 -31.005 1.00 78.56 100 LYS A N 1
ATOM 795 C CA . LYS A 1 100 ? 3.278 2.068 -32.040 1.00 78.56 100 LYS A CA 1
ATOM 796 C C . LYS A 1 100 ? 3.951 3.401 -32.352 1.00 78.56 100 LYS A C 1
ATOM 798 O O . LYS A 1 100 ? 3.907 3.819 -33.501 1.00 78.56 100 LYS A O 1
ATOM 803 N N . LEU A 1 101 ? 4.545 4.070 -31.362 1.00 70.69 101 LEU A N 1
ATOM 804 C CA . LEU A 1 101 ? 5.344 5.279 -31.580 1.00 70.69 101 LEU A CA 1
ATOM 805 C C . LEU A 1 101 ? 6.636 4.964 -32.337 1.00 70.69 101 LEU A C 1
ATOM 807 O O . LEU A 1 101 ? 6.943 5.653 -33.301 1.00 70.69 101 LEU A O 1
ATOM 811 N N . ALA A 1 102 ? 7.333 3.888 -31.966 1.00 68.69 102 ALA A N 1
ATOM 812 C CA . ALA A 1 102 ? 8.550 3.448 -32.647 1.00 68.69 102 ALA A CA 1
ATOM 813 C C . ALA A 1 102 ? 8.306 2.975 -34.093 1.00 68.69 102 ALA A C 1
ATOM 815 O O . ALA A 1 102 ? 9.216 3.026 -34.912 1.00 68.69 102 ALA A O 1
ATOM 816 N N . ALA A 1 103 ? 7.091 2.514 -34.408 1.00 69.31 103 ALA A N 1
ATOM 817 C CA . ALA A 1 103 ? 6.690 2.101 -35.752 1.00 69.31 103 ALA A CA 1
ATOM 818 C C . ALA A 1 103 ? 6.243 3.265 -36.657 1.00 69.31 103 ALA A C 1
ATOM 820 O O . ALA A 1 103 ? 5.995 3.045 -37.843 1.00 69.31 103 ALA A O 1
ATOM 821 N N . LYS A 1 104 ? 6.096 4.488 -36.125 1.00 69.12 104 LYS A N 1
ATOM 822 C CA . LYS A 1 104 ? 5.795 5.662 -36.954 1.00 69.12 104 LYS A CA 1
ATOM 823 C C . LYS A 1 104 ? 7.066 6.115 -37.681 1.00 69.12 104 LYS A C 1
ATOM 825 O O . LYS A 1 104 ? 8.134 6.101 -37.071 1.00 69.12 104 LYS A O 1
ATOM 830 N N . PRO A 1 105 ? 6.964 6.526 -38.958 1.00 59.84 105 PRO A N 1
ATOM 831 C CA . PRO A 1 105 ? 8.100 7.104 -39.662 1.00 59.84 105 PRO A CA 1
ATOM 832 C C . PRO A 1 105 ? 8.583 8.373 -38.937 1.00 59.84 105 PRO A C 1
ATOM 834 O O . PRO A 1 105 ? 7.756 9.057 -38.315 1.00 59.84 105 PRO A O 1
ATOM 837 N N . PRO A 1 106 ? 9.894 8.680 -38.983 1.00 58.41 106 PRO A N 1
ATOM 838 C CA . PRO A 1 106 ? 10.420 9.932 -38.448 1.00 58.41 106 PRO A CA 1
ATOM 839 C C . PRO A 1 106 ? 9.668 11.109 -39.081 1.00 58.41 106 PRO A C 1
ATOM 841 O O . PRO A 1 106 ? 9.335 11.073 -40.265 1.00 58.41 106 PRO A O 1
ATOM 844 N N . ARG A 1 107 ? 9.326 12.118 -38.274 1.00 56.44 107 ARG A N 1
ATOM 845 C CA . ARG A 1 107 ? 8.726 13.356 -38.782 1.00 56.44 107 ARG A CA 1
ATOM 846 C C . ARG A 1 107 ? 9.809 14.145 -39.512 1.00 56.44 107 ARG A C 1
ATOM 848 O O . ARG A 1 107 ? 10.903 14.282 -38.979 1.00 56.44 107 ARG A O 1
ATOM 855 N N . ASP A 1 108 ? 9.468 14.706 -40.669 1.00 49.31 108 ASP A N 1
ATOM 856 C CA . ASP A 1 108 ? 10.357 15.498 -41.539 1.00 49.31 108 ASP A CA 1
ATOM 857 C C . ASP A 1 108 ? 10.905 16.802 -40.899 1.00 49.31 108 ASP A C 1
ATOM 859 O O . ASP A 1 108 ? 11.503 17.613 -41.593 1.00 49.31 108 ASP A O 1
ATOM 863 N N . GLU A 1 109 ? 10.700 17.040 -39.597 1.00 47.69 109 GLU A N 1
ATOM 864 C CA . GLU A 1 109 ? 11.095 18.274 -38.893 1.00 47.69 109 GLU A CA 1
ATOM 865 C C . GLU A 1 109 ? 12.316 18.107 -37.960 1.00 47.69 109 GLU A C 1
ATOM 867 O O . GLU A 1 109 ? 12.829 19.105 -37.458 1.00 47.69 109 GLU A O 1
ATOM 872 N N . ASP A 1 110 ? 12.823 16.886 -37.740 1.00 50.50 110 ASP A N 1
ATOM 873 C CA . ASP A 1 110 ? 14.008 16.640 -36.895 1.00 50.50 110 ASP A CA 1
ATOM 874 C C . ASP A 1 110 ? 15.300 16.579 -37.738 1.00 50.50 110 ASP A C 1
ATOM 876 O O . ASP A 1 110 ? 15.958 15.537 -37.848 1.00 50.50 110 ASP A O 1
ATOM 880 N N . ASP A 1 111 ? 15.655 17.732 -38.314 1.00 44.59 111 ASP A N 1
ATOM 881 C CA . ASP A 1 111 ? 16.735 17.987 -39.292 1.00 44.59 111 ASP A CA 1
ATOM 882 C C . ASP A 1 111 ? 18.177 17.631 -38.839 1.00 44.59 111 ASP A C 1
ATOM 884 O O . ASP A 1 111 ? 19.121 17.775 -39.609 1.00 44.59 111 ASP A O 1
ATOM 888 N N . ASP A 1 112 ? 18.382 17.111 -37.623 1.00 47.12 112 ASP A N 1
ATOM 889 C CA . ASP A 1 112 ? 19.713 16.756 -37.090 1.00 47.12 112 ASP A CA 1
ATOM 890 C C . ASP A 1 112 ? 19.866 15.271 -36.694 1.00 47.12 112 ASP A C 1
ATOM 892 O O . ASP A 1 112 ? 20.933 14.831 -36.243 1.00 47.12 112 ASP A O 1
ATOM 896 N N . SER A 1 113 ? 18.830 14.442 -36.866 1.00 45.41 113 SER A N 1
ATOM 897 C CA . SER A 1 113 ? 18.837 13.045 -36.401 1.00 45.41 113 SER A CA 1
ATOM 898 C C . SER A 1 113 ? 19.310 12.034 -37.462 1.00 45.41 113 SER A C 1
ATOM 900 O O . SER A 1 113 ? 18.703 10.990 -37.681 1.00 45.41 113 SER A O 1
ATOM 902 N N . HIS A 1 114 ? 20.471 12.289 -38.077 1.00 47.19 114 HIS A N 1
ATOM 903 C CA . HIS A 1 114 ? 21.158 11.422 -39.062 1.00 47.19 114 HIS A CA 1
ATOM 904 C C . HIS A 1 114 ? 21.677 10.065 -38.530 1.00 47.19 114 HIS A C 1
ATOM 906 O O . HIS A 1 114 ? 22.680 9.521 -38.986 1.00 47.19 114 HIS A O 1
ATOM 912 N N . SER A 1 115 ? 21.026 9.474 -37.540 1.00 50.84 115 SER A N 1
ATOM 913 C CA . SER A 1 115 ? 21.260 8.079 -37.190 1.00 50.84 115 SER A CA 1
ATOM 914 C C . SER A 1 115 ? 19.907 7.500 -36.858 1.00 50.84 115 SER A C 1
ATOM 916 O O . SER A 1 115 ? 19.327 7.934 -35.866 1.00 50.84 115 SER A O 1
ATOM 918 N N . GLY A 1 116 ? 19.416 6.523 -37.627 1.00 57.28 116 GLY A N 1
ATOM 919 C CA . GLY A 1 116 ? 18.132 5.829 -37.418 1.00 57.28 116 GLY A CA 1
ATOM 920 C C . GLY A 1 116 ? 17.971 5.117 -36.059 1.00 57.28 116 GLY A C 1
ATOM 921 O O . GLY A 1 116 ? 17.130 4.238 -35.897 1.00 57.28 116 GLY A O 1
ATOM 922 N N . TYR A 1 117 ? 18.784 5.475 -35.067 1.00 63.78 117 TYR A N 1
ATOM 923 C CA . TYR A 1 117 ? 18.683 5.116 -33.672 1.00 63.78 117 TYR A CA 1
ATOM 924 C C . TYR A 1 117 ? 17.855 6.145 -32.886 1.00 63.78 117 TYR A C 1
ATOM 926 O O . TYR A 1 117 ? 18.347 7.197 -32.477 1.00 63.78 117 TYR A O 1
ATOM 934 N N . ASN A 1 118 ? 16.595 5.801 -32.619 1.00 73.94 118 ASN A N 1
ATOM 935 C CA . ASN A 1 118 ? 15.693 6.631 -31.828 1.00 73.94 118 ASN A CA 1
ATOM 936 C C . ASN A 1 118 ? 15.947 6.442 -30.315 1.00 73.94 118 ASN A C 1
ATOM 938 O O . ASN A 1 118 ? 15.387 5.545 -29.677 1.00 73.94 118 ASN A O 1
ATOM 942 N N . LEU A 1 119 ? 16.799 7.299 -29.744 1.00 73.69 119 LEU A N 1
ATOM 943 C CA . LEU A 1 119 ? 17.116 7.324 -28.308 1.00 73.69 119 LEU A CA 1
ATOM 944 C C . LEU A 1 119 ? 15.883 7.539 -27.419 1.00 73.69 119 LEU A C 1
ATOM 946 O O . LEU A 1 119 ? 15.808 6.960 -26.335 1.00 73.69 119 LEU A O 1
ATOM 950 N N . GLU A 1 120 ? 14.914 8.331 -27.874 1.00 76.44 120 GLU A N 1
ATOM 951 C CA . GLU A 1 120 ? 13.706 8.650 -27.113 1.00 76.44 120 GLU A CA 1
ATOM 952 C C . GLU A 1 120 ? 12.859 7.393 -26.876 1.00 76.44 120 GLU A C 1
ATOM 954 O O . GLU A 1 120 ? 12.521 7.078 -25.736 1.00 76.44 120 GLU A O 1
ATOM 959 N N . THR A 1 121 ? 12.636 6.582 -27.917 1.00 77.69 121 THR A N 1
ATOM 960 C CA . THR A 1 121 ? 11.902 5.307 -27.776 1.00 77.69 121 THR A CA 1
ATOM 961 C C . THR A 1 121 ? 12.592 4.338 -26.817 1.00 77.69 121 THR A C 1
ATOM 963 O O . THR A 1 121 ? 11.931 3.645 -26.045 1.00 77.69 121 THR A O 1
ATOM 966 N N . ARG A 1 122 ? 13.930 4.301 -26.822 1.00 80.62 122 ARG A N 1
ATOM 967 C CA . ARG A 1 122 ? 14.721 3.454 -25.919 1.00 80.62 122 ARG A CA 1
ATOM 968 C C . ARG A 1 122 ? 14.610 3.911 -24.473 1.00 80.62 122 ARG A C 1
ATOM 970 O O . ARG A 1 122 ? 14.466 3.075 -23.583 1.00 80.62 122 ARG A O 1
ATOM 977 N N . PHE A 1 123 ? 14.615 5.218 -24.241 1.00 82.00 123 PHE A N 1
ATOM 978 C CA . PHE A 1 123 ? 14.364 5.777 -22.920 1.00 82.00 123 PHE A CA 1
ATOM 979 C C . PHE A 1 123 ? 12.949 5.440 -22.427 1.00 82.00 123 PHE A C 1
ATOM 981 O O . PHE A 1 123 ? 12.784 4.998 -21.290 1.00 82.00 123 PHE A O 1
ATOM 988 N N . GLU A 1 124 ? 11.931 5.547 -23.286 1.00 80.25 124 GLU A N 1
ATOM 989 C CA . GLU A 1 124 ? 10.561 5.155 -22.935 1.00 80.25 124 GLU A CA 1
ATOM 990 C C . GLU A 1 124 ? 10.441 3.664 -22.584 1.00 80.25 124 GLU A C 1
ATOM 992 O O . GLU A 1 124 ? 9.741 3.305 -21.633 1.00 80.25 124 GLU A O 1
ATOM 997 N N . TRP A 1 125 ? 11.146 2.788 -23.306 1.00 83.06 125 TRP A N 1
ATOM 998 C CA . TRP A 1 125 ? 11.189 1.356 -23.002 1.00 83.06 125 TRP A CA 1
ATOM 999 C C . TRP A 1 125 ? 11.804 1.077 -21.629 1.00 83.06 125 TRP A C 1
ATOM 1001 O O . TRP A 1 125 ? 11.231 0.320 -20.844 1.00 83.06 125 TRP A O 1
ATOM 1011 N N . ILE A 1 126 ? 12.931 1.725 -21.315 1.00 85.38 126 ILE A N 1
ATOM 1012 C CA . ILE A 1 126 ? 13.587 1.625 -20.005 1.00 85.38 126 ILE A CA 1
ATOM 1013 C C . ILE A 1 126 ? 12.643 2.097 -18.895 1.00 85.38 126 ILE A C 1
ATOM 1015 O O . ILE A 1 126 ? 12.483 1.410 -17.886 1.00 85.38 126 ILE A O 1
ATOM 1019 N N . MET A 1 127 ? 11.980 3.241 -19.080 1.00 83.81 127 MET A N 1
ATOM 1020 C CA . MET A 1 127 ? 11.039 3.771 -18.092 1.00 83.81 127 MET A CA 1
ATOM 1021 C C . MET A 1 127 ? 9.878 2.803 -17.839 1.00 83.81 127 MET A C 1
ATOM 1023 O O . MET A 1 127 ? 9.554 2.529 -16.685 1.00 83.81 127 MET A O 1
ATOM 1027 N N . ASN A 1 128 ? 9.298 2.218 -18.891 1.00 81.56 128 ASN A N 1
ATOM 1028 C CA . ASN A 1 128 ? 8.234 1.221 -18.748 1.00 81.56 128 ASN A CA 1
ATOM 1029 C C . ASN A 1 128 ? 8.723 -0.067 -18.053 1.00 81.56 128 ASN A C 1
ATOM 1031 O O . ASN A 1 128 ? 7.983 -0.678 -17.276 1.00 81.56 128 ASN A O 1
ATOM 1035 N N . ALA A 1 129 ? 9.978 -0.469 -18.283 1.00 84.88 129 ALA A N 1
ATOM 1036 C CA . ALA A 1 129 ? 10.597 -1.586 -17.575 1.00 84.88 129 ALA A CA 1
ATOM 1037 C C . ALA A 1 129 ? 10.729 -1.292 -16.071 1.00 84.88 129 ALA A C 1
ATOM 1039 O O . ALA A 1 129 ? 10.267 -2.088 -15.255 1.00 84.88 129 ALA A O 1
ATOM 1040 N N . PHE A 1 130 ? 11.255 -0.122 -15.687 1.00 87.00 130 PHE A N 1
ATOM 1041 C CA . PHE A 1 130 ? 11.327 0.295 -14.279 1.00 87.00 130 PHE A CA 1
ATOM 1042 C C . PHE A 1 130 ? 9.956 0.379 -13.613 1.00 87.00 130 PHE A C 1
ATOM 1044 O O . PHE A 1 130 ? 9.800 -0.056 -12.472 1.00 87.00 130 PHE A O 1
ATOM 1051 N N . GLU A 1 131 ? 8.944 0.889 -14.317 1.00 84.25 131 GLU A N 1
ATOM 1052 C CA . GLU A 1 131 ? 7.575 0.875 -13.806 1.00 84.25 131 GLU A CA 1
ATOM 1053 C C . GLU A 1 131 ? 7.079 -0.552 -13.552 1.00 84.25 131 GLU A C 1
ATOM 1055 O O . GLU A 1 131 ? 6.469 -0.792 -12.513 1.00 84.25 131 GLU A O 1
ATOM 1060 N N . SER A 1 132 ? 7.384 -1.496 -14.443 1.00 84.38 132 SER A N 1
ATOM 1061 C CA . SER A 1 132 ? 7.007 -2.908 -14.297 1.00 84.38 132 SER A CA 1
ATOM 1062 C C . SER A 1 132 ? 7.730 -3.582 -13.124 1.00 84.38 132 SER A C 1
ATOM 1064 O O . SER A 1 132 ? 7.108 -4.303 -12.348 1.00 84.38 132 SER A O 1
ATOM 1066 N N . TYR A 1 133 ? 9.020 -3.301 -12.921 1.00 86.75 133 TYR A N 1
ATOM 1067 C CA . TYR A 1 133 ? 9.749 -3.782 -11.743 1.00 86.75 133 TYR A CA 1
ATOM 1068 C C . TYR A 1 133 ? 9.178 -3.211 -10.444 1.00 86.75 133 TYR A C 1
ATOM 1070 O O . TYR A 1 133 ? 9.003 -3.940 -9.469 1.00 86.75 133 TYR A O 1
ATOM 1078 N N . ALA A 1 134 ? 8.839 -1.922 -10.432 1.00 86.12 134 ALA A N 1
ATOM 1079 C CA . ALA A 1 134 ? 8.198 -1.297 -9.285 1.00 86.12 134 ALA A CA 1
ATOM 1080 C C . ALA A 1 134 ? 6.795 -1.873 -9.025 1.00 86.12 134 ALA A C 1
ATOM 1082 O O . ALA A 1 134 ? 6.416 -2.018 -7.867 1.00 86.12 134 ALA A O 1
ATOM 1083 N N . ASP A 1 135 ? 6.038 -2.254 -10.060 1.00 83.94 135 ASP A N 1
ATOM 1084 C CA . ASP A 1 135 ? 4.779 -2.988 -9.884 1.00 83.94 135 ASP A CA 1
ATOM 1085 C C . ASP A 1 135 ? 5.013 -4.312 -9.149 1.00 83.94 135 ASP A C 1
ATOM 1087 O O . ASP A 1 135 ? 4.347 -4.563 -8.150 1.00 83.94 135 ASP A O 1
ATOM 1091 N N . ILE A 1 136 ? 5.981 -5.120 -9.595 1.00 85.25 136 ILE A N 1
ATOM 1092 C CA . ILE A 1 136 ? 6.301 -6.426 -8.993 1.00 85.25 136 ILE A CA 1
ATOM 1093 C C . ILE A 1 136 ? 6.751 -6.269 -7.535 1.00 85.25 136 ILE A C 1
ATOM 1095 O O . ILE A 1 136 ? 6.279 -6.995 -6.662 1.00 85.25 136 ILE A O 1
ATOM 1099 N N . LEU A 1 137 ? 7.630 -5.302 -7.255 1.00 87.00 137 LEU A N 1
ATOM 1100 C CA . LEU A 1 137 ? 8.142 -5.049 -5.904 1.00 87.00 137 LEU A CA 1
ATOM 1101 C C . LEU A 1 137 ? 7.057 -4.549 -4.945 1.00 87.00 137 LEU A C 1
ATOM 1103 O O . LEU A 1 137 ? 7.065 -4.904 -3.769 1.00 87.00 137 LEU A O 1
ATOM 1107 N N . LEU A 1 138 ? 6.126 -3.725 -5.432 1.00 87.81 138 LEU A N 1
ATOM 1108 C CA . LEU A 1 138 ? 5.064 -3.141 -4.610 1.00 87.81 138 LEU A CA 1
ATOM 1109 C C . LEU A 1 138 ? 3.801 -4.011 -4.560 1.00 87.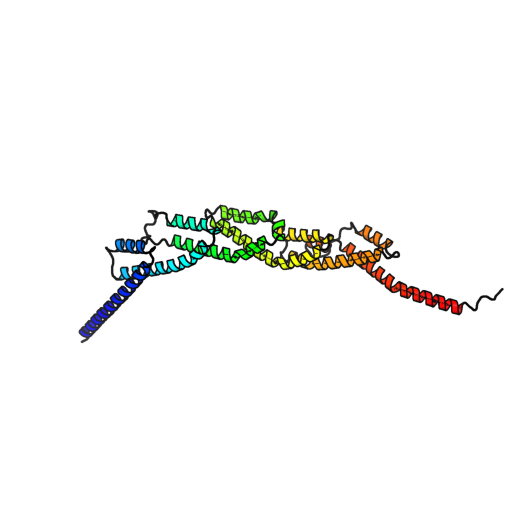81 138 LEU A C 1
ATOM 1111 O O . LEU A 1 138 ? 2.944 -3.789 -3.704 1.00 87.81 138 LEU A O 1
ATOM 1115 N N . PHE A 1 139 ? 3.680 -5.019 -5.426 1.00 86.06 139 PHE A N 1
ATOM 1116 C CA . PHE A 1 139 ? 2.529 -5.918 -5.481 1.00 86.06 139 PHE A CA 1
ATOM 1117 C C . PHE A 1 139 ? 2.198 -6.586 -4.133 1.00 86.06 139 PHE A C 1
ATOM 1119 O O . PHE A 1 139 ? 1.021 -6.578 -3.766 1.00 86.06 139 PHE A O 1
ATOM 1126 N N . PRO A 1 140 ? 3.168 -7.077 -3.330 1.00 88.75 140 PRO A N 1
ATOM 1127 C CA . PRO A 1 140 ? 2.877 -7.608 -1.999 1.00 88.75 140 PRO A CA 1
ATOM 1128 C C . PRO A 1 140 ? 2.203 -6.591 -1.071 1.00 88.75 140 PRO A C 1
ATOM 1130 O O . PRO A 1 140 ? 1.292 -6.951 -0.333 1.00 88.75 140 PRO A O 1
ATOM 1133 N N . LEU A 1 141 ? 2.587 -5.312 -1.132 1.00 87.25 141 LEU A N 1
ATOM 1134 C CA . LEU A 1 141 ? 1.968 -4.254 -0.322 1.00 87.25 141 LEU A CA 1
ATOM 1135 C C . LEU A 1 141 ? 0.524 -3.994 -0.760 1.00 87.25 141 LEU A C 1
ATOM 1137 O O . LEU A 1 141 ? -0.362 -3.839 0.077 1.00 87.25 141 LEU A O 1
ATOM 1141 N N . VAL A 1 142 ? 0.270 -4.016 -2.071 1.00 83.62 142 VAL A N 1
ATOM 1142 C CA . VAL A 1 142 ? -1.089 -3.916 -2.622 1.00 83.62 142 VAL A CA 1
ATOM 1143 C C . VAL A 1 142 ? -1.939 -5.126 -2.214 1.00 83.62 142 VAL A C 1
ATOM 1145 O O . VAL A 1 142 ? -3.113 -4.965 -1.883 1.00 83.62 142 VAL A O 1
ATOM 1148 N N . LEU A 1 143 ? -1.362 -6.331 -2.176 1.00 85.25 143 LEU A N 1
ATOM 1149 C CA . LEU A 1 143 ? -2.038 -7.527 -1.665 1.00 85.25 143 LEU A CA 1
ATOM 1150 C C . LEU A 1 143 ? -2.363 -7.416 -0.175 1.00 85.25 143 LEU A C 1
ATOM 1152 O O . LEU A 1 143 ? -3.482 -7.732 0.218 1.00 85.25 143 LEU A O 1
ATOM 1156 N N . VAL A 1 144 ? -1.434 -6.934 0.655 1.00 84.88 144 VAL A N 1
ATOM 1157 C CA . VAL A 1 144 ? -1.717 -6.686 2.078 1.00 84.88 144 VAL A CA 1
ATOM 1158 C C . VAL A 1 144 ? -2.856 -5.688 2.222 1.00 84.88 144 VAL A C 1
ATOM 1160 O O . VAL A 1 144 ? -3.787 -5.923 2.990 1.00 84.88 144 VAL A O 1
ATOM 1163 N N . LEU A 1 145 ? -2.836 -4.620 1.423 1.00 81.44 145 LEU A N 1
ATOM 1164 C CA . LEU A 1 145 ? -3.928 -3.666 1.393 1.00 81.44 145 LEU A CA 1
ATOM 1165 C C . LEU A 1 145 ? -5.254 -4.350 1.043 1.00 81.44 145 LEU A C 1
ATOM 1167 O O . LEU A 1 145 ? -6.244 -4.038 1.694 1.00 81.44 145 LEU A O 1
ATOM 1171 N N . LEU A 1 146 ? -5.288 -5.253 0.052 1.00 80.00 146 LEU A N 1
ATOM 1172 C CA . LEU A 1 146 ? -6.455 -6.058 -0.357 1.00 80.00 146 LEU A CA 1
ATOM 1173 C C . LEU A 1 146 ? -6.953 -7.004 0.742 1.00 80.00 146 LEU A C 1
ATOM 1175 O O . LEU A 1 146 ? -8.158 -7.155 0.915 1.00 80.00 146 LEU A O 1
ATOM 1179 N N . LEU A 1 147 ? -6.040 -7.579 1.517 1.00 83.12 147 LEU A N 1
ATOM 1180 C CA . LEU A 1 147 ? -6.337 -8.524 2.593 1.00 83.12 147 LEU A CA 1
ATOM 1181 C C . LEU A 1 147 ? -6.645 -7.859 3.941 1.00 83.12 147 LEU A C 1
ATOM 1183 O O . LEU A 1 147 ? -6.934 -8.568 4.900 1.00 83.12 147 LEU A O 1
ATOM 1187 N N . ALA A 1 148 ? -6.593 -6.528 4.032 1.00 80.44 148 ALA A N 1
ATOM 1188 C CA . ALA A 1 148 ? -6.834 -5.761 5.252 1.00 80.44 148 ALA A CA 1
ATOM 1189 C C . ALA A 1 148 ? -8.273 -5.203 5.306 1.00 80.44 148 ALA A C 1
ATOM 1191 O O . ALA A 1 148 ? -8.469 -4.008 5.057 1.00 80.44 148 ALA A O 1
ATOM 1192 N N . PRO A 1 149 ? -9.311 -6.011 5.621 1.00 72.75 149 PRO A N 1
ATOM 1193 C CA . PRO A 1 149 ? -10.717 -5.605 5.536 1.00 72.75 149 PRO A CA 1
ATOM 1194 C C . PRO A 1 149 ? -11.052 -4.393 6.405 1.00 72.75 149 PRO A C 1
ATOM 1196 O O . PRO A 1 149 ? -11.933 -3.620 6.036 1.00 72.75 149 PRO A O 1
ATOM 1199 N N . TRP A 1 150 ? -10.319 -4.172 7.504 1.00 73.75 150 TRP A N 1
ATOM 1200 C CA . TRP A 1 150 ? -10.478 -2.985 8.347 1.00 73.75 150 TRP A CA 1
ATOM 1201 C C . TRP A 1 150 ? -10.198 -1.688 7.585 1.00 73.75 150 TRP A C 1
ATOM 1203 O O . TRP A 1 150 ? -10.848 -0.701 7.868 1.00 73.75 150 TRP A O 1
ATOM 1213 N N . ARG A 1 151 ? -9.333 -1.699 6.563 1.00 72.06 151 ARG A N 1
ATOM 1214 C CA . ARG A 1 151 ? -9.112 -0.550 5.670 1.00 72.06 151 ARG A CA 1
ATOM 1215 C C . ARG A 1 151 ? -10.089 -0.507 4.487 1.00 72.06 151 ARG A C 1
ATOM 1217 O O . ARG A 1 151 ? -10.177 0.523 3.830 1.00 72.06 151 ARG A O 1
ATOM 1224 N N . TRP A 1 152 ? -10.779 -1.604 4.141 1.00 62.47 152 TRP A N 1
ATOM 1225 C CA . TRP A 1 152 ? -11.768 -1.640 3.039 1.00 62.47 152 TRP A CA 1
ATOM 1226 C C . TRP A 1 152 ? -13.153 -1.195 3.478 1.00 62.47 152 TRP A C 1
ATOM 1228 O O . TRP A 1 152 ? -13.799 -0.433 2.762 1.00 62.47 152 TRP A O 1
ATOM 1238 N N . LEU A 1 153 ? -13.595 -1.642 4.657 1.00 58.09 153 LEU A N 1
ATOM 1239 C CA . LEU A 1 153 ? -14.921 -1.329 5.202 1.00 58.09 153 LEU A CA 1
ATOM 1240 C C . LEU A 1 153 ? -15.141 0.186 5.386 1.00 58.09 153 LEU A C 1
ATOM 1242 O O . LEU A 1 153 ? -16.273 0.646 5.484 1.00 58.09 153 LEU A O 1
ATOM 1246 N N . LEU A 1 154 ? -14.047 0.948 5.421 1.00 53.06 154 LEU A N 1
ATOM 1247 C CA . LEU A 1 154 ? -13.968 2.364 5.779 1.00 53.06 154 LEU A CA 1
ATOM 1248 C C . LEU A 1 154 ? -13.536 3.250 4.594 1.00 53.06 154 LEU A C 1
ATOM 1250 O O . LEU A 1 154 ? -13.544 4.478 4.665 1.00 53.06 154 LEU A O 1
ATOM 1254 N N . ARG A 1 155 ? -13.211 2.622 3.454 1.00 55.81 155 ARG A N 1
ATOM 1255 C CA . ARG A 1 155 ? -12.583 3.244 2.278 1.00 55.81 155 ARG A CA 1
ATOM 1256 C C . ARG A 1 155 ? -13.529 4.046 1.388 1.00 55.81 155 ARG A C 1
ATOM 1258 O O . ARG A 1 155 ? -13.068 4.739 0.482 1.00 55.81 155 ARG A O 1
ATOM 1265 N N . GLY A 1 156 ? -14.835 3.987 1.651 1.00 52.69 156 GLY A N 1
ATOM 1266 C CA . GLY A 1 156 ? -15.834 4.789 0.940 1.00 52.69 156 GLY A CA 1
ATOM 1267 C C . GLY A 1 156 ? -15.617 6.305 1.065 1.00 52.69 156 GLY A C 1
ATOM 1268 O O . GLY A 1 156 ? -16.156 7.049 0.254 1.00 52.69 156 GLY A O 1
ATOM 1269 N N . LEU A 1 157 ? -14.810 6.766 2.035 1.00 50.16 157 LEU A N 1
ATOM 1270 C CA . LEU A 1 157 ? -14.688 8.184 2.403 1.00 50.16 157 LEU A CA 1
ATOM 1271 C C . LEU A 1 157 ? -13.348 8.846 2.007 1.00 50.16 157 LEU A C 1
ATOM 1273 O O . LEU A 1 157 ? -13.366 9.981 1.536 1.00 50.16 157 LEU A O 1
ATOM 1277 N N . LYS A 1 158 ? -12.202 8.138 2.033 1.00 56.19 158 LYS A N 1
ATOM 1278 C CA . LYS A 1 158 ? -10.901 8.645 1.509 1.00 56.19 158 LYS A CA 1
ATOM 1279 C C . LYS A 1 158 ? -10.769 8.594 -0.025 1.00 56.19 158 LYS A C 1
ATOM 1281 O O . LYS A 1 158 ? -9.713 8.919 -0.578 1.00 56.19 158 LYS A O 1
ATOM 1286 N N . LEU A 1 159 ? -11.861 8.278 -0.734 1.00 60.41 159 LEU A N 1
ATOM 1287 C CA . LEU A 1 159 ? -11.938 8.318 -2.199 1.00 60.41 159 LEU A CA 1
ATOM 1288 C C . LEU A 1 159 ? -11.508 9.676 -2.774 1.00 60.41 159 LEU A C 1
ATOM 1290 O O . LEU A 1 159 ? -11.068 9.713 -3.913 1.00 60.41 159 LEU A O 1
ATOM 1294 N N . GLN A 1 160 ? -11.571 10.769 -2.006 1.00 60.78 160 GLN A N 1
ATOM 1295 C CA . GLN A 1 160 ? -11.194 12.111 -2.463 1.00 60.78 160 GLN A CA 1
ATOM 1296 C C . GLN A 1 160 ? -9.694 12.271 -2.772 1.00 60.78 160 GLN A C 1
ATOM 1298 O O . GLN A 1 160 ? -9.341 12.889 -3.777 1.00 60.78 160 GLN A O 1
ATOM 1303 N N . ASN A 1 161 ? -8.790 11.705 -1.963 1.00 61.19 161 ASN A N 1
ATOM 1304 C CA . ASN A 1 161 ? -7.342 11.796 -2.220 1.00 61.19 161 ASN A CA 1
ATOM 1305 C C . ASN A 1 161 ? -6.925 10.890 -3.386 1.00 61.19 161 ASN A C 1
ATOM 1307 O O . ASN A 1 161 ? -6.092 11.270 -4.221 1.00 61.19 161 ASN A O 1
ATOM 1311 N N . PHE A 1 162 ? -7.579 9.730 -3.493 1.00 65.50 162 PHE A N 1
ATOM 1312 C CA . PHE A 1 162 ? -7.476 8.875 -4.666 1.00 65.50 162 PHE A CA 1
ATOM 1313 C C . PHE A 1 162 ? -8.022 9.580 -5.916 1.00 65.50 162 PHE A C 1
ATOM 1315 O O . PHE A 1 162 ? -7.327 9.627 -6.925 1.00 65.50 162 PHE A O 1
ATOM 1322 N N . GLN A 1 163 ? -9.196 10.215 -5.841 1.00 70.12 163 GLN A N 1
ATOM 1323 C CA . GLN A 1 163 ? -9.807 10.989 -6.925 1.00 70.12 163 GLN A CA 1
ATOM 1324 C C . GLN A 1 163 ? -8.901 12.129 -7.381 1.00 70.12 163 GLN A C 1
ATOM 1326 O O . GLN A 1 163 ? -8.648 12.229 -8.572 1.00 70.12 163 GLN A O 1
ATOM 1331 N N . LYS A 1 164 ? -8.317 12.923 -6.473 1.00 69.88 164 LYS A N 1
ATOM 1332 C CA . LYS A 1 164 ? -7.360 13.988 -6.834 1.00 69.88 164 LYS A CA 1
ATOM 1333 C C . LYS A 1 164 ? -6.133 13.440 -7.569 1.00 69.88 164 LYS A C 1
ATOM 1335 O O . LYS A 1 164 ? -5.692 14.016 -8.564 1.00 69.88 164 LYS A O 1
ATOM 1340 N N . SER A 1 165 ? -5.575 12.321 -7.104 1.00 65.06 165 SER A N 1
ATOM 1341 C CA . SER A 1 165 ? -4.430 11.667 -7.758 1.00 65.06 165 SER A CA 1
ATOM 1342 C C . SER A 1 165 ? -4.816 11.067 -9.114 1.00 65.06 165 SER A C 1
ATOM 1344 O O . SER A 1 165 ? -4.077 11.197 -10.092 1.00 65.06 165 SER A O 1
ATOM 1346 N N . MET A 1 166 ? -6.008 10.478 -9.202 1.00 68.81 166 MET A N 1
ATOM 1347 C CA . MET A 1 166 ? -6.563 9.903 -10.421 1.00 68.81 166 MET A CA 1
ATOM 1348 C C . MET A 1 166 ? -6.946 10.987 -11.435 1.00 68.81 166 MET A C 1
ATOM 1350 O O . MET A 1 166 ? -6.755 10.781 -12.624 1.00 68.81 166 MET A O 1
ATOM 1354 N N . GLU A 1 167 ? -7.410 12.158 -10.997 1.00 76.50 167 GLU A N 1
ATOM 1355 C CA . GLU A 1 167 ? -7.692 13.330 -11.832 1.00 76.50 167 GLU A CA 1
ATOM 1356 C C . GLU A 1 167 ? -6.412 13.917 -12.426 1.00 76.50 167 GLU A C 1
ATOM 1358 O O . GLU A 1 167 ? -6.370 14.195 -13.627 1.00 76.50 167 GLU A O 1
ATOM 1363 N N . ARG A 1 168 ? -5.335 14.039 -11.634 1.00 69.81 168 ARG A N 1
ATOM 1364 C CA . ARG A 1 168 ? -4.009 14.416 -12.158 1.00 69.81 168 ARG A CA 1
ATOM 1365 C C . ARG A 1 168 ? -3.514 13.403 -13.188 1.00 69.81 168 ARG A C 1
ATOM 1367 O O . ARG A 1 168 ? -3.042 13.797 -14.249 1.00 69.81 168 ARG A O 1
ATOM 1374 N N . ALA A 1 169 ? -3.683 12.110 -12.917 1.00 63.56 169 ALA A N 1
ATOM 1375 C CA . ALA A 1 169 ? -3.316 11.057 -13.858 1.00 63.56 169 ALA A CA 1
ATOM 1376 C C . ALA A 1 169 ? -4.265 10.966 -15.071 1.00 63.56 169 ALA A C 1
ATOM 1378 O O . ALA A 1 169 ? -3.866 10.490 -16.128 1.00 63.56 169 ALA A O 1
ATOM 1379 N N . LYS A 1 170 ? -5.515 11.434 -14.953 1.00 70.38 170 LYS A N 1
ATOM 1380 C CA . LYS A 1 170 ? -6.491 11.509 -16.051 1.00 70.38 170 LYS A CA 1
ATOM 1381 C C . LYS A 1 170 ? -6.145 12.618 -17.039 1.00 70.38 170 LYS A C 1
ATOM 1383 O O . LYS A 1 170 ? -6.392 12.424 -18.222 1.00 70.38 170 LYS A O 1
ATOM 1388 N N . ARG A 1 171 ? -5.559 13.724 -16.560 1.00 69.44 171 ARG A N 1
ATOM 1389 C CA . ARG A 1 171 ? -5.015 14.812 -17.395 1.00 69.44 171 ARG A CA 1
ATOM 1390 C C . ARG A 1 171 ? -3.754 14.413 -18.165 1.00 69.44 171 ARG A C 1
ATOM 1392 O O . ARG A 1 171 ? -3.383 15.108 -19.099 1.00 69.44 171 ARG A O 1
ATOM 1399 N N . SER A 1 172 ? -3.092 13.324 -17.776 1.00 60.34 172 SER A N 1
ATOM 1400 C CA . SER A 1 172 ? -2.003 12.746 -18.558 1.00 60.34 172 SER A CA 1
ATOM 1401 C C . SER A 1 172 ? -2.577 11.796 -19.611 1.00 60.34 172 SER A C 1
ATOM 1403 O O . SER A 1 172 ? -3.289 10.851 -19.269 1.00 60.34 172 SER A O 1
ATOM 1405 N N . ASP A 1 173 ? -2.224 12.001 -20.881 1.00 60.97 173 ASP A N 1
ATOM 1406 C CA . ASP A 1 173 ? -2.598 11.110 -21.995 1.00 60.97 173 ASP A CA 1
ATOM 1407 C C . ASP A 1 173 ? -1.896 9.739 -21.945 1.00 60.97 173 ASP A C 1
ATOM 1409 O O . ASP A 1 173 ? -2.125 8.876 -22.792 1.00 60.97 173 ASP A O 1
ATOM 1413 N N . ARG A 1 174 ? -1.046 9.492 -20.939 1.00 65.38 174 ARG A N 1
ATOM 1414 C CA . ARG A 1 174 ? -0.318 8.230 -20.790 1.00 65.38 174 ARG A CA 1
ATOM 1415 C C . ARG A 1 174 ? -1.143 7.222 -19.975 1.00 65.38 174 ARG A C 1
ATOM 1417 O O . ARG A 1 174 ? -1.297 7.409 -18.765 1.00 65.38 174 ARG A O 1
ATOM 1424 N N . PRO A 1 175 ? -1.614 6.104 -20.566 1.00 61.38 175 PRO A N 1
ATOM 1425 C CA . PRO A 1 175 ? -2.410 5.101 -19.849 1.00 61.38 175 PRO A CA 1
ATOM 1426 C C . PRO A 1 175 ? -1.665 4.495 -18.643 1.00 61.38 175 PRO A C 1
ATOM 1428 O O . PRO A 1 175 ? -2.285 4.202 -17.621 1.00 61.38 175 PRO A O 1
ATOM 1431 N N . CYS A 1 176 ? -0.332 4.403 -18.708 1.00 66.81 176 CYS A N 1
ATOM 1432 C CA . CYS A 1 176 ? 0.519 3.923 -17.613 1.00 66.81 176 CYS A CA 1
ATOM 1433 C C . CYS A 1 176 ? 0.564 4.849 -16.390 1.00 66.81 176 CYS A C 1
ATOM 1435 O O . CYS A 1 176 ? 0.742 4.372 -15.270 1.00 66.81 176 CYS A O 1
ATOM 1437 N N . ALA A 1 177 ? 0.347 6.157 -16.564 1.00 70.31 177 ALA A N 1
ATOM 1438 C CA . ALA A 1 177 ? 0.432 7.117 -15.463 1.00 70.31 177 ALA A CA 1
ATOM 1439 C C . ALA A 1 177 ? -0.662 6.877 -14.410 1.00 70.31 177 ALA A C 1
ATOM 1441 O O . ALA A 1 177 ? -0.421 7.005 -13.210 1.00 70.31 177 ALA A O 1
ATOM 1442 N N . ARG A 1 178 ? -1.857 6.459 -14.849 1.00 71.62 178 ARG A N 1
ATOM 1443 C CA . ARG A 1 178 ? -2.975 6.118 -13.954 1.00 71.62 178 ARG A CA 1
ATOM 1444 C C . ARG A 1 178 ? -2.661 4.902 -13.100 1.00 71.62 178 ARG A C 1
ATOM 1446 O O . ARG A 1 178 ? -2.928 4.914 -11.900 1.00 71.62 178 ARG A O 1
ATOM 1453 N N . MET A 1 179 ? -2.066 3.878 -13.704 1.00 75.25 179 MET A N 1
ATOM 1454 C CA . MET A 1 179 ? -1.730 2.651 -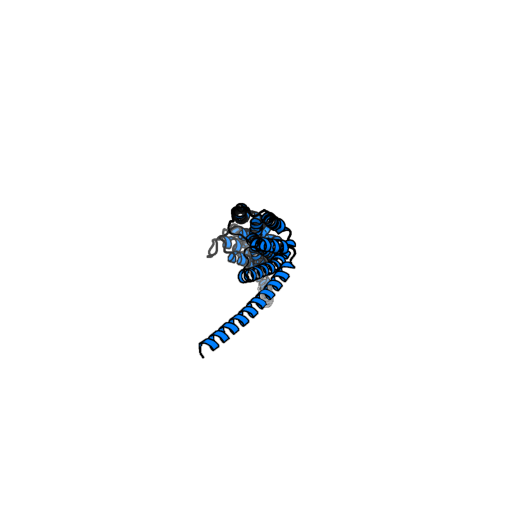12.992 1.00 75.25 179 MET A CA 1
ATOM 1455 C C . MET A 1 179 ? -0.566 2.864 -12.020 1.00 75.25 179 MET A C 1
ATOM 1457 O O . MET A 1 179 ? -0.638 2.403 -10.884 1.00 75.25 179 MET A O 1
ATOM 1461 N N . SER A 1 180 ? 0.442 3.655 -12.406 1.00 79.56 180 SER A N 1
ATOM 1462 C CA . SER A 1 180 ? 1.526 4.077 -11.507 1.00 79.56 180 SER A CA 1
ATOM 1463 C C . SER A 1 180 ? 1.005 4.893 -10.315 1.00 79.56 180 SER A C 1
ATOM 1465 O O . SER A 1 180 ? 1.430 4.657 -9.184 1.00 79.56 180 SER A O 1
ATOM 1467 N N . ALA A 1 181 ? 0.049 5.804 -10.531 1.00 77.44 181 ALA A N 1
ATOM 1468 C CA . ALA A 1 181 ? -0.568 6.578 -9.452 1.00 77.44 181 ALA A CA 1
ATOM 1469 C C . ALA A 1 181 ? -1.371 5.691 -8.486 1.00 77.44 181 ALA A C 1
ATOM 1471 O O . ALA A 1 181 ? -1.195 5.798 -7.272 1.00 77.44 181 ALA A O 1
ATOM 1472 N N . PHE A 1 182 ? -2.202 4.783 -9.015 1.00 78.94 182 PHE A N 1
ATOM 1473 C CA . PHE A 1 182 ? -2.950 3.826 -8.195 1.00 78.94 182 PHE A CA 1
ATOM 1474 C C . PHE A 1 182 ? -2.013 2.928 -7.389 1.00 78.94 182 PHE A C 1
ATOM 1476 O O . PHE A 1 182 ? -2.208 2.775 -6.188 1.00 78.94 182 PHE A O 1
ATOM 1483 N N . ARG A 1 183 ? -0.966 2.385 -8.021 1.00 83.50 183 ARG A N 1
ATOM 1484 C CA . ARG A 1 183 ? 0.030 1.550 -7.348 1.00 83.50 183 ARG A CA 1
ATOM 1485 C C . ARG A 1 183 ? 0.710 2.290 -6.210 1.00 83.50 183 ARG A C 1
ATOM 1487 O O . ARG A 1 183 ? 0.786 1.746 -5.120 1.00 83.50 183 ARG A O 1
ATOM 1494 N N . ASN A 1 184 ? 1.234 3.491 -6.452 1.00 82.69 184 ASN A N 1
ATOM 1495 C CA . ASN A 1 184 ? 1.982 4.220 -5.427 1.00 82.69 184 ASN A CA 1
ATOM 1496 C C . ASN A 1 184 ? 1.090 4.555 -4.226 1.00 82.69 184 ASN A C 1
ATOM 1498 O O . ASN A 1 184 ? 1.515 4.394 -3.086 1.00 82.69 184 ASN A O 1
ATOM 1502 N N . TRP A 1 185 ? -0.160 4.948 -4.483 1.00 82.50 185 TRP A N 1
ATOM 1503 C CA . TRP A 1 185 ? -1.148 5.146 -3.428 1.00 82.50 185 TRP A CA 1
ATOM 1504 C C . TRP A 1 185 ? -1.454 3.839 -2.678 1.00 82.50 185 TRP A C 1
ATOM 1506 O O . TRP A 1 185 ? -1.361 3.793 -1.456 1.00 82.50 185 TRP A O 1
ATOM 1516 N N . ALA A 1 186 ? -1.741 2.753 -3.398 1.00 81.56 186 ALA A N 1
ATOM 1517 C CA . ALA A 1 186 ? -2.067 1.462 -2.798 1.00 81.56 186 ALA A CA 1
ATOM 1518 C C . ALA A 1 186 ? -0.887 0.851 -2.020 1.00 81.56 186 ALA A C 1
ATOM 1520 O O . ALA A 1 186 ? -1.086 0.212 -0.993 1.00 81.56 186 ALA A O 1
ATOM 1521 N N . ALA A 1 187 ? 0.345 1.059 -2.479 1.00 85.06 187 ALA A N 1
ATOM 1522 C CA . ALA A 1 187 ? 1.544 0.620 -1.782 1.00 85.06 187 ALA A CA 1
ATOM 1523 C C . ALA A 1 187 ? 1.743 1.383 -0.468 1.00 85.06 187 ALA A C 1
ATOM 1525 O O . ALA A 1 187 ? 2.052 0.765 0.548 1.00 85.06 187 ALA A O 1
ATOM 1526 N N . TRP A 1 188 ? 1.520 2.701 -0.475 1.00 83.06 188 TRP A N 1
ATOM 1527 C CA . TRP A 1 188 ? 1.575 3.527 0.731 1.00 83.06 188 TRP A CA 1
ATOM 1528 C C . TRP A 1 188 ? 0.545 3.081 1.773 1.00 83.06 188 TRP A C 1
ATOM 1530 O O . TRP A 1 188 ? 0.889 2.813 2.922 1.00 83.06 188 TRP A O 1
ATOM 1540 N N . GLU A 1 189 ? -0.706 2.900 1.350 1.00 80.31 189 GLU A N 1
ATOM 1541 C CA . GLU A 1 189 ? -1.758 2.380 2.227 1.00 80.31 189 GLU A CA 1
ATOM 1542 C C . GLU A 1 189 ? -1.463 0.948 2.699 1.00 80.31 189 GLU A C 1
ATOM 1544 O O . GLU A 1 189 ? -1.767 0.588 3.834 1.00 80.31 189 GLU A O 1
ATOM 1549 N N . GLY A 1 190 ? -0.834 0.125 1.856 1.00 83.44 190 GLY A N 1
ATOM 1550 C CA . GLY A 1 190 ? -0.370 -1.212 2.222 1.00 83.44 190 GLY A CA 1
ATOM 1551 C C . GLY A 1 190 ? 0.670 -1.191 3.343 1.00 83.44 190 GLY A C 1
ATOM 1552 O O . GLY A 1 190 ? 0.568 -1.978 4.281 1.00 83.44 190 GLY A O 1
ATOM 1553 N N . ILE A 1 191 ? 1.627 -0.259 3.302 1.00 85.25 191 ILE A N 1
ATOM 1554 C CA . ILE A 1 191 ? 2.611 -0.061 4.380 1.00 85.25 191 ILE A CA 1
ATOM 1555 C C . ILE A 1 191 ? 1.906 0.347 5.675 1.00 85.25 191 ILE A C 1
ATOM 1557 O O . ILE A 1 191 ? 2.162 -0.241 6.725 1.00 85.25 191 ILE A O 1
ATOM 1561 N N . ASN A 1 192 ? 0.972 1.296 5.606 1.00 80.88 192 ASN A N 1
ATOM 1562 C CA . ASN A 1 192 ? 0.203 1.711 6.779 1.00 80.88 192 ASN A CA 1
ATOM 1563 C C . ASN A 1 192 ? -0.633 0.558 7.351 1.00 80.88 192 ASN A C 1
ATOM 1565 O O . ASN A 1 192 ? -0.698 0.386 8.565 1.00 80.88 192 ASN A O 1
ATOM 1569 N N . ALA A 1 193 ? -1.207 -0.289 6.494 1.00 82.50 193 ALA A N 1
ATOM 1570 C CA . ALA A 1 193 ? -1.923 -1.484 6.926 1.00 82.50 193 ALA A CA 1
ATOM 1571 C C . ALA A 1 193 ? -1.012 -2.476 7.669 1.00 82.50 193 ALA A C 1
ATOM 1573 O O . ALA A 1 193 ? -1.447 -3.045 8.668 1.00 82.50 193 ALA A O 1
ATOM 1574 N N . ILE A 1 194 ? 0.243 -2.654 7.234 1.00 85.56 194 ILE A N 1
ATOM 1575 C CA . ILE A 1 194 ? 1.238 -3.473 7.951 1.00 85.56 194 ILE A CA 1
ATOM 1576 C C . ILE A 1 194 ? 1.557 -2.858 9.314 1.00 85.56 194 ILE A C 1
ATOM 1578 O O . ILE A 1 194 ? 1.579 -3.571 10.314 1.00 85.56 194 ILE A O 1
ATOM 1582 N N . MET A 1 195 ? 1.783 -1.544 9.360 1.00 83.56 195 MET A N 1
ATOM 1583 C CA . MET A 1 195 ? 2.110 -0.836 10.601 1.00 83.56 195 MET A CA 1
ATOM 1584 C C . MET A 1 195 ? 0.974 -0.898 11.623 1.00 83.56 195 MET A C 1
ATOM 1586 O O . MET A 1 195 ? 1.228 -1.001 12.821 1.00 83.56 195 MET A O 1
ATOM 1590 N N . ASP A 1 196 ? -0.274 -0.874 11.160 1.00 81.56 196 ASP A N 1
ATOM 1591 C CA . ASP A 1 196 ? -1.441 -0.911 12.035 1.00 81.56 196 ASP A CA 1
ATOM 1592 C C . ASP A 1 196 ? -1.867 -2.329 12.416 1.00 81.56 196 ASP A C 1
ATOM 1594 O O . ASP A 1 196 ? -2.543 -2.504 13.429 1.00 81.56 196 ASP A O 1
ATOM 1598 N N . LEU A 1 197 ? -1.472 -3.346 11.642 1.00 83.19 197 LEU A N 1
ATOM 1599 C CA . LEU A 1 197 ? -1.874 -4.738 11.849 1.00 83.19 197 LEU A CA 1
ATOM 1600 C C . LEU A 1 197 ? -1.692 -5.211 13.306 1.00 83.19 197 LEU A C 1
ATOM 1602 O O . LEU A 1 197 ? -2.660 -5.740 13.855 1.00 83.19 197 LEU A O 1
ATOM 1606 N N . PRO A 1 198 ? -0.544 -4.998 13.984 1.00 83.00 198 PRO A N 1
ATOM 1607 C CA . PRO A 1 198 ? -0.381 -5.411 15.379 1.00 83.00 198 PRO A CA 1
ATOM 1608 C C . PRO A 1 198 ? -1.400 -4.750 16.312 1.00 83.00 198 PRO A C 1
ATOM 1610 O O . PRO A 1 198 ? -1.948 -5.400 17.200 1.00 83.00 198 PRO A O 1
ATOM 1613 N N . PHE A 1 199 ? -1.694 -3.469 16.087 1.00 82.56 199 PHE A N 1
ATOM 1614 C CA . PHE A 1 199 ? -2.639 -2.703 16.891 1.00 82.56 199 PHE A CA 1
ATOM 1615 C C . PHE A 1 199 ? -4.078 -3.142 16.631 1.00 82.56 199 PHE A C 1
ATOM 1617 O O . PHE A 1 199 ? -4.849 -3.298 17.571 1.00 82.56 199 PHE A O 1
ATOM 1624 N N . VAL A 1 200 ? -4.442 -3.406 15.376 1.00 82.00 200 VAL A N 1
ATOM 1625 C CA . VAL A 1 200 ? -5.772 -3.918 15.021 1.00 82.00 200 VAL A CA 1
ATOM 1626 C C . VAL A 1 200 ? -5.988 -5.311 15.604 1.00 82.00 200 VAL A C 1
ATOM 1628 O O . VAL A 1 200 ? -7.052 -5.565 16.163 1.00 82.00 200 VAL A O 1
ATOM 1631 N N . VAL A 1 201 ? -4.985 -6.192 15.538 1.00 83.69 201 VAL A N 1
ATOM 1632 C CA . VAL A 1 201 ? -5.036 -7.531 16.150 1.00 83.69 201 VAL A CA 1
ATOM 1633 C C . VAL A 1 201 ? -5.181 -7.433 17.669 1.00 83.69 201 VAL A C 1
ATOM 1635 O O . VAL A 1 201 ? -6.017 -8.131 18.244 1.00 83.69 201 VAL A O 1
ATOM 1638 N N . LEU A 1 202 ? -4.433 -6.533 18.317 1.00 79.88 202 LEU A N 1
ATOM 1639 C CA . LEU A 1 202 ? -4.604 -6.240 19.741 1.00 79.88 202 LEU A CA 1
ATOM 1640 C C . LEU A 1 202 ? -6.026 -5.746 20.022 1.00 79.88 202 LEU A C 1
ATOM 1642 O O . LEU A 1 202 ? -6.734 -6.361 20.809 1.00 79.88 202 LEU A O 1
ATOM 1646 N N . GLY A 1 203 ? -6.491 -4.704 19.336 1.00 76.44 203 GLY A N 1
ATOM 1647 C CA . GLY A 1 203 ? -7.832 -4.148 19.506 1.00 76.44 203 GLY A CA 1
ATOM 1648 C C . GLY A 1 203 ? -8.947 -5.172 19.271 1.00 76.44 203 GLY A C 1
ATOM 1649 O O . GLY A 1 203 ? -9.934 -5.170 20.006 1.00 76.44 203 GLY A O 1
ATOM 1650 N N . LEU A 1 204 ? -8.774 -6.101 18.327 1.00 80.50 204 LEU A N 1
ATOM 1651 C CA . LEU A 1 204 ? -9.722 -7.184 18.056 1.00 80.50 204 LEU A CA 1
ATOM 1652 C C . LEU A 1 204 ? -9.918 -8.096 19.276 1.00 80.50 204 LEU A C 1
ATOM 1654 O O . LEU A 1 204 ? -11.029 -8.569 19.504 1.00 80.50 204 LEU A O 1
ATOM 1658 N N . ALA A 1 205 ? -8.897 -8.278 20.120 1.00 78.00 205 ALA A N 1
ATOM 1659 C CA . ALA A 1 205 ? -9.039 -9.030 21.367 1.00 78.00 205 ALA A CA 1
ATOM 1660 C C . ALA A 1 205 ? -10.075 -8.401 22.322 1.00 78.00 205 ALA A C 1
ATOM 1662 O O . ALA A 1 205 ? -10.706 -9.109 23.104 1.00 78.00 205 ALA A O 1
ATOM 1663 N N . SER A 1 206 ? -10.314 -7.087 22.232 1.00 76.12 206 SER A N 1
ATOM 1664 C CA . SER A 1 206 ? -11.373 -6.414 23.002 1.00 76.12 206 SER A CA 1
ATOM 1665 C C . SER A 1 206 ? -12.784 -6.648 22.449 1.00 76.12 206 SER A C 1
ATOM 1667 O O . SER A 1 206 ? -13.766 -6.495 23.177 1.00 76.12 206 SER A O 1
ATOM 1669 N N . ALA A 1 207 ? -12.909 -7.059 21.181 1.00 71.31 207 ALA A N 1
ATOM 1670 C CA . ALA A 1 207 ? -14.196 -7.294 20.526 1.00 71.31 207 ALA A CA 1
ATOM 1671 C C . ALA A 1 207 ? -14.941 -8.522 21.081 1.00 71.31 207 ALA A C 1
ATOM 1673 O O . ALA A 1 207 ? -16.124 -8.694 20.799 1.00 71.31 207 ALA A O 1
ATOM 1674 N N . VAL A 1 208 ? -14.285 -9.333 21.921 1.00 74.88 208 VAL A N 1
ATOM 1675 C CA . VAL A 1 208 ? -14.928 -10.397 22.711 1.00 74.88 208 VAL A CA 1
ATOM 1676 C C . VAL A 1 208 ? -16.046 -9.831 23.598 1.00 74.88 208 VAL A C 1
ATOM 1678 O O . VAL A 1 208 ? -17.012 -10.533 23.893 1.00 74.88 208 VAL A O 1
ATOM 1681 N N . ILE A 1 209 ? -15.963 -8.554 23.993 1.00 76.81 209 ILE A N 1
ATOM 1682 C CA . ILE A 1 209 ? -16.998 -7.895 24.790 1.00 76.81 209 ILE A CA 1
ATOM 1683 C C . ILE A 1 209 ? -17.899 -7.037 23.887 1.00 76.81 209 ILE A C 1
ATOM 1685 O O . ILE A 1 209 ? -17.428 -6.056 23.302 1.00 76.81 209 ILE A O 1
ATOM 1689 N N . PRO A 1 210 ? -19.220 -7.305 23.836 1.00 75.50 210 PRO A N 1
ATOM 1690 C CA . PRO A 1 210 ? -20.152 -6.575 22.972 1.00 75.50 210 PRO A CA 1
ATOM 1691 C C . PRO A 1 210 ? -20.150 -5.054 23.174 1.00 75.50 210 PRO A C 1
ATOM 1693 O O . PRO A 1 210 ? -20.295 -4.292 22.219 1.00 75.50 210 PRO A O 1
ATOM 1696 N N . THR A 1 211 ? -19.933 -4.589 24.408 1.00 71.75 211 THR A N 1
ATOM 1697 C CA . THR A 1 211 ? -19.870 -3.155 24.745 1.00 71.75 211 THR A CA 1
ATOM 1698 C C . THR A 1 211 ? -18.673 -2.445 24.109 1.00 71.75 211 THR A C 1
ATOM 1700 O O . THR A 1 211 ? -18.703 -1.223 23.956 1.00 71.75 211 THR A O 1
ATOM 1703 N N . ARG A 1 212 ? -17.634 -3.193 23.716 1.00 75.56 212 ARG A N 1
ATOM 1704 C CA . ARG A 1 212 ? -16.382 -2.677 23.153 1.00 75.56 212 ARG A CA 1
ATOM 1705 C C . ARG A 1 212 ? -16.279 -2.826 21.642 1.00 75.56 212 ARG A C 1
ATOM 1707 O O . ARG A 1 212 ? -15.525 -2.069 21.043 1.00 75.56 212 ARG A O 1
ATOM 1714 N N . ILE A 1 213 ? -17.109 -3.658 21.007 1.00 79.06 213 ILE A N 1
ATOM 1715 C CA . ILE A 1 213 ? -17.188 -3.756 19.537 1.00 79.06 213 ILE A CA 1
ATOM 1716 C C . ILE A 1 213 ? -17.456 -2.380 18.915 1.00 79.06 213 ILE A C 1
ATOM 1718 O O . ILE A 1 213 ? -16.757 -1.961 17.996 1.00 79.06 213 ILE A O 1
ATOM 1722 N N . LYS A 1 214 ? -18.421 -1.627 19.462 1.00 75.62 214 LYS A N 1
ATOM 1723 C CA . LYS A 1 214 ? -18.739 -0.274 18.978 1.00 75.62 214 LYS A CA 1
ATOM 1724 C C . LYS A 1 214 ? -17.556 0.687 19.129 1.00 75.62 214 LYS A C 1
ATOM 1726 O O . LYS A 1 214 ? -17.315 1.484 18.231 1.00 75.62 214 LYS A O 1
ATOM 1731 N N . ALA A 1 215 ? -16.824 0.588 20.239 1.00 73.38 215 ALA A N 1
ATOM 1732 C CA . ALA A 1 215 ? -15.661 1.422 20.535 1.00 73.38 215 ALA A CA 1
ATOM 1733 C C . ALA A 1 215 ? -14.447 1.069 19.648 1.00 73.38 215 ALA A C 1
ATOM 1735 O O . ALA A 1 215 ? -13.668 1.942 19.274 1.00 73.38 215 ALA A O 1
ATOM 1736 N N . PHE A 1 216 ? -14.293 -0.207 19.292 1.00 78.50 216 PHE A N 1
ATOM 1737 C CA . PHE A 1 216 ? -13.301 -0.686 18.332 1.00 78.50 216 PHE A CA 1
ATOM 1738 C C . PHE A 1 216 ? -13.616 -0.194 16.916 1.00 78.50 216 PHE A C 1
ATOM 1740 O O . PHE A 1 216 ? -12.780 0.459 16.294 1.00 78.50 216 PHE A O 1
ATOM 1747 N N . ILE A 1 217 ? -14.852 -0.397 16.446 1.00 77.69 217 ILE A N 1
ATOM 1748 C CA . ILE A 1 217 ? -15.300 0.066 15.125 1.00 77.69 217 ILE A CA 1
ATOM 1749 C C . ILE A 1 217 ? -15.204 1.593 15.012 1.00 77.69 217 ILE A C 1
ATOM 1751 O O . ILE A 1 217 ? -14.758 2.094 13.985 1.00 77.69 217 ILE A O 1
ATOM 1755 N N . SER A 1 218 ? -15.572 2.346 16.056 1.00 74.12 218 SER A N 1
ATOM 1756 C CA . SER A 1 218 ? -15.501 3.812 16.020 1.00 74.12 218 SER A CA 1
ATOM 1757 C C . SER A 1 218 ? -14.081 4.350 15.879 1.00 74.12 218 SER A C 1
ATOM 1759 O O . SER A 1 218 ? -13.901 5.401 15.273 1.00 74.12 218 SER A O 1
ATOM 1761 N N . VAL A 1 219 ? -13.078 3.660 16.432 1.00 73.00 219 VAL A N 1
ATOM 1762 C CA . VAL A 1 219 ? -11.687 4.108 16.286 1.00 73.00 219 VAL A CA 1
ATOM 1763 C C . VAL A 1 219 ? -11.081 3.656 14.973 1.00 73.00 219 VAL A C 1
ATOM 1765 O O . VAL A 1 219 ? -10.391 4.453 14.348 1.00 73.00 219 VAL A O 1
ATOM 1768 N N . LEU A 1 220 ? -11.425 2.461 14.488 1.00 72.25 220 LEU A N 1
ATOM 1769 C CA . LEU A 1 220 ? -11.093 2.083 13.117 1.00 72.25 220 LEU A CA 1
ATOM 1770 C C . LEU A 1 220 ? -11.643 3.115 12.117 1.00 72.25 220 LEU A C 1
ATOM 1772 O O . LEU A 1 220 ? -10.887 3.615 11.294 1.00 72.25 220 LEU A O 1
ATOM 1776 N N . LEU A 1 221 ? -12.917 3.512 12.256 1.00 70.25 221 LEU A N 1
ATOM 1777 C CA . LEU A 1 221 ? -13.542 4.570 11.448 1.00 70.25 221 LEU A CA 1
ATOM 1778 C C . LEU A 1 221 ? -12.773 5.897 11.514 1.00 70.25 221 LEU A C 1
ATOM 1780 O O . LEU A 1 221 ? -12.623 6.551 10.489 1.00 70.25 221 LEU A O 1
ATOM 1784 N N . ARG A 1 222 ? -12.288 6.299 12.695 1.00 64.50 222 ARG A N 1
ATOM 1785 C CA . ARG A 1 222 ? -11.598 7.584 12.891 1.00 64.50 222 ARG A CA 1
ATOM 1786 C C . ARG A 1 222 ? -10.182 7.638 12.333 1.00 64.50 222 ARG A C 1
ATOM 1788 O O . ARG A 1 222 ? -9.850 8.662 11.751 1.00 64.50 222 ARG A O 1
ATOM 1795 N N . ILE A 1 223 ? -9.412 6.547 12.428 1.00 59.81 223 ILE A N 1
ATOM 1796 C CA . ILE A 1 223 ? -8.096 6.411 11.760 1.00 59.81 223 ILE A CA 1
ATOM 1797 C C . ILE A 1 223 ? -8.209 6.756 10.266 1.00 59.81 223 ILE A C 1
ATOM 1799 O O . ILE A 1 223 ? -7.294 7.307 9.657 1.00 59.81 223 ILE A O 1
ATOM 1803 N N . ASP A 1 224 ? -9.360 6.449 9.668 1.00 55.44 224 ASP A N 1
ATOM 1804 C CA . ASP A 1 224 ? -9.601 6.674 8.249 1.00 55.44 224 ASP A CA 1
ATOM 1805 C C . ASP A 1 224 ? -10.326 7.997 7.919 1.00 55.44 224 ASP A C 1
ATOM 1807 O O . ASP A 1 224 ? -10.339 8.372 6.746 1.00 55.44 224 ASP A O 1
ATOM 1811 N N . LEU A 1 225 ? -10.896 8.723 8.893 1.00 54.09 225 LEU A N 1
ATOM 1812 C CA . LEU A 1 225 ? -11.797 9.870 8.659 1.00 54.09 225 LEU A CA 1
ATOM 1813 C C . LEU A 1 225 ? -11.226 11.250 9.012 1.00 54.09 225 LEU A C 1
ATOM 1815 O O . LEU A 1 225 ? -11.556 12.214 8.326 1.00 54.09 225 LEU A O 1
ATOM 1819 N N . GLU A 1 226 ? -10.422 11.368 10.067 1.00 53.81 226 GLU A N 1
ATOM 1820 C CA . GLU A 1 226 ? -9.906 12.659 10.539 1.00 53.81 226 GLU A CA 1
ATOM 1821 C C . GLU A 1 226 ? -8.399 12.731 10.267 1.00 53.81 226 GLU A C 1
ATOM 1823 O O . GLU A 1 226 ? -7.620 12.066 10.941 1.00 53.81 226 GLU A O 1
ATOM 1828 N N . ASP A 1 227 ? -7.986 13.549 9.288 1.00 52.09 227 ASP A N 1
ATOM 1829 C CA . ASP A 1 227 ? -6.563 13.847 9.015 1.00 52.09 227 ASP A CA 1
ATOM 1830 C C . ASP A 1 227 ? -5.881 14.579 10.201 1.00 52.09 227 ASP A C 1
ATOM 1832 O O . ASP A 1 227 ? -4.658 14.689 10.233 1.00 52.09 227 ASP A O 1
ATOM 1836 N N . ASP A 1 228 ? -6.669 15.051 11.178 1.00 48.72 228 ASP A N 1
ATOM 1837 C CA . ASP A 1 228 ? -6.216 15.781 12.370 1.00 48.72 228 ASP A CA 1
ATOM 1838 C C . ASP A 1 228 ? -5.933 14.883 13.587 1.00 48.72 228 ASP A C 1
ATOM 1840 O O . ASP A 1 228 ? -5.353 15.357 14.567 1.00 48.72 228 ASP A O 1
ATOM 1844 N N . LEU A 1 229 ? -6.334 13.603 13.573 1.00 54.59 229 LEU A N 1
ATOM 1845 C CA . LEU A 1 229 ? -5.943 12.689 14.646 1.00 54.59 229 LEU A CA 1
ATOM 1846 C C . LEU A 1 229 ? -4.529 12.189 14.347 1.00 54.59 229 LEU A C 1
ATOM 1848 O O . LEU A 1 229 ? -4.313 11.507 13.347 1.00 54.59 229 LEU A O 1
ATOM 1852 N N . GLU A 1 230 ? -3.563 12.502 15.211 1.00 62.31 230 GLU A N 1
ATOM 1853 C CA . GLU A 1 230 ? -2.212 11.965 15.056 1.00 62.31 230 GLU A CA 1
ATOM 1854 C C . GLU A 1 230 ? -2.288 10.428 15.013 1.00 62.31 230 GLU A C 1
ATOM 1856 O O . GLU A 1 230 ? -2.781 9.803 15.955 1.00 62.31 230 GLU A O 1
ATOM 1861 N N . ASP A 1 231 ? -1.787 9.799 13.940 1.00 65.38 231 ASP A N 1
ATOM 1862 C CA . ASP A 1 231 ? -1.784 8.332 13.749 1.00 65.38 231 ASP A CA 1
ATOM 1863 C C . ASP A 1 231 ? -1.274 7.574 14.995 1.00 65.38 231 ASP A C 1
ATOM 1865 O O . ASP A 1 231 ? -1.682 6.446 15.294 1.00 65.38 231 ASP A O 1
ATOM 1869 N N . CYS A 1 232 ? -0.387 8.215 15.759 1.00 70.31 232 CYS A N 1
ATOM 1870 C CA . CYS A 1 232 ? 0.105 7.746 17.047 1.00 70.31 232 CYS A CA 1
ATOM 1871 C C . CYS A 1 232 ? -1.006 7.564 18.097 1.00 70.31 232 CYS A C 1
ATOM 1873 O O . CYS A 1 232 ? -1.046 6.522 18.754 1.00 70.31 232 CYS A O 1
ATOM 1875 N N . GLU A 1 233 ? -1.921 8.523 18.257 1.00 71.88 233 GLU A N 1
ATOM 1876 C CA . GLU A 1 233 ? -3.001 8.456 19.252 1.00 71.88 233 GLU A CA 1
ATOM 1877 C C . GLU A 1 233 ? -3.945 7.281 18.982 1.00 71.88 233 GLU A C 1
ATOM 1879 O O . GLU A 1 233 ? -4.328 6.543 19.898 1.00 71.88 233 GLU A O 1
ATOM 1884 N N . ALA A 1 234 ? -4.285 7.054 17.714 1.00 70.38 234 ALA A N 1
ATOM 1885 C CA . ALA A 1 234 ? -5.189 5.977 17.348 1.00 70.38 234 ALA A CA 1
ATOM 1886 C C . ALA A 1 234 ? -4.569 4.584 17.552 1.00 70.38 234 ALA A C 1
ATOM 1888 O O . ALA A 1 234 ? -5.247 3.655 18.008 1.00 70.38 234 ALA A O 1
ATOM 1889 N N . ARG A 1 235 ? -3.262 4.439 17.297 1.00 75.12 235 ARG A N 1
ATOM 1890 C CA . ARG A 1 235 ? -2.506 3.213 17.606 1.00 75.12 235 ARG A CA 1
ATOM 1891 C C . ARG A 1 235 ? -2.444 2.945 19.107 1.00 75.12 235 ARG A C 1
ATOM 1893 O O . ARG A 1 235 ? -2.690 1.817 19.537 1.00 75.12 235 ARG A O 1
ATOM 1900 N N . VAL A 1 236 ? -2.188 3.979 19.913 1.00 77.25 236 VAL A N 1
ATOM 1901 C CA . VAL A 1 236 ? -2.215 3.882 21.384 1.00 77.25 236 VAL A CA 1
ATOM 1902 C C . VAL A 1 236 ? -3.591 3.426 21.871 1.00 77.25 236 VAL A C 1
ATOM 1904 O O . VAL A 1 236 ? -3.684 2.576 22.757 1.00 77.25 236 VAL A O 1
ATOM 1907 N N . TYR A 1 237 ? -4.670 3.920 21.264 1.00 75.31 237 TYR A N 1
ATOM 1908 C CA . TYR A 1 237 ? -6.019 3.492 21.614 1.00 75.31 237 TYR A CA 1
ATOM 1909 C C . TYR A 1 237 ? -6.274 2.011 21.306 1.00 75.31 237 TYR A C 1
ATOM 1911 O O . TYR A 1 237 ? -6.774 1.274 22.161 1.00 75.31 237 TYR A O 1
ATOM 1919 N N . LEU A 1 238 ? -5.927 1.567 20.097 1.00 76.75 238 LEU A N 1
ATOM 1920 C CA . LEU A 1 238 ? -6.077 0.169 19.701 1.00 76.75 238 LEU A CA 1
ATOM 1921 C C . LEU A 1 238 ? -5.289 -0.767 20.638 1.00 76.75 238 LEU A C 1
ATOM 1923 O O . LEU A 1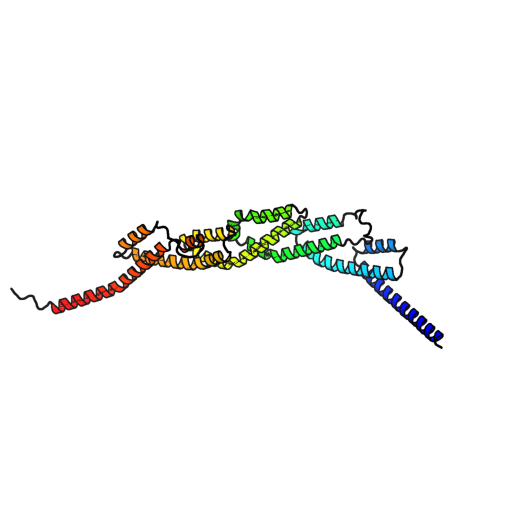 238 ? -5.779 -1.843 20.978 1.00 76.75 238 LEU A O 1
ATOM 1927 N N . ALA A 1 239 ? -4.129 -0.323 21.137 1.00 81.62 239 ALA A N 1
ATOM 1928 C CA . ALA A 1 239 ? -3.356 -1.037 22.155 1.00 81.62 239 ALA A CA 1
ATOM 1929 C C . ALA A 1 239 ? -3.990 -1.011 23.563 1.00 81.62 239 ALA A C 1
ATOM 1931 O O . ALA A 1 239 ? -3.843 -1.971 24.316 1.00 81.62 239 ALA A O 1
ATOM 1932 N N . MET A 1 240 ? -4.699 0.060 23.936 1.00 80.81 240 MET A N 1
ATOM 1933 C CA . MET A 1 240 ? -5.355 0.200 25.248 1.00 80.81 240 MET A CA 1
ATOM 1934 C C . MET A 1 240 ? -6.683 -0.557 25.354 1.00 80.81 240 MET A C 1
ATOM 1936 O O . MET A 1 240 ? -7.100 -0.947 26.448 1.00 80.81 240 MET A O 1
ATOM 1940 N N . LEU A 1 241 ? -7.362 -0.777 24.229 1.00 80.62 241 LEU A N 1
ATOM 1941 C CA . LEU A 1 241 ? -8.659 -1.447 24.161 1.00 80.62 241 LEU A CA 1
ATOM 1942 C C . LEU A 1 241 ? -8.721 -2.800 24.900 1.00 80.62 241 LEU A C 1
ATOM 1944 O O . LEU A 1 241 ? -9.666 -3.003 25.668 1.00 80.62 241 LEU A O 1
ATOM 1948 N N . PRO A 1 242 ? -7.747 -3.716 24.742 1.00 80.81 242 PRO A N 1
ATOM 1949 C CA . PRO A 1 242 ? -7.724 -4.983 25.476 1.00 80.81 242 PRO A CA 1
ATOM 1950 C C . PRO A 1 242 ? -7.645 -4.808 26.989 1.00 80.81 242 PRO A C 1
ATOM 1952 O O . PRO A 1 242 ? -8.337 -5.505 27.728 1.00 80.81 242 PRO A O 1
ATOM 1955 N N . ILE A 1 243 ? -6.854 -3.845 27.466 1.00 84.12 243 ILE A N 1
ATOM 1956 C CA . ILE A 1 243 ? -6.720 -3.560 28.899 1.00 84.12 243 ILE A CA 1
ATOM 1957 C C . ILE A 1 243 ? -8.063 -3.070 29.446 1.00 84.12 243 ILE A C 1
ATOM 1959 O O . ILE A 1 243 ? -8.548 -3.564 30.464 1.00 84.12 243 ILE A O 1
ATOM 1963 N N . LEU A 1 244 ? -8.718 -2.154 28.726 1.00 82.44 244 LEU A N 1
ATOM 1964 C CA . LEU A 1 244 ? -10.050 -1.669 29.086 1.00 82.44 244 LEU A CA 1
ATOM 1965 C C . LEU A 1 244 ? -11.091 -2.796 29.079 1.00 82.44 244 LEU A C 1
ATOM 1967 O O . LEU A 1 244 ? -11.959 -2.817 29.947 1.00 82.44 244 LEU A O 1
ATOM 1971 N N . SER A 1 245 ? -10.978 -3.746 28.149 1.00 82.50 245 SER A N 1
ATOM 1972 C CA . SER A 1 245 ? -11.810 -4.951 28.081 1.00 82.50 245 SER A CA 1
ATOM 1973 C C . SER A 1 245 ? -11.653 -5.825 29.333 1.00 82.50 245 SER A C 1
ATOM 1975 O O . SER A 1 245 ? -12.645 -6.220 29.944 1.00 82.50 245 SER A O 1
ATOM 1977 N N . ILE A 1 246 ? -10.419 -6.063 29.788 1.00 84.38 246 ILE A N 1
ATOM 1978 C CA . ILE A 1 246 ? -10.146 -6.807 31.032 1.00 84.38 246 ILE A CA 1
ATOM 1979 C C . ILE A 1 246 ? -10.757 -6.084 32.239 1.00 84.38 246 ILE A C 1
ATOM 1981 O O . ILE A 1 246 ? -11.416 -6.708 33.073 1.00 84.38 246 ILE A O 1
ATOM 1985 N N . CYS A 1 247 ? -10.594 -4.760 32.321 1.00 83.94 247 CYS A N 1
ATOM 1986 C CA . CYS A 1 247 ? -11.203 -3.965 33.386 1.00 83.94 247 CYS A CA 1
ATOM 1987 C C . CYS A 1 247 ? -12.735 -4.043 33.369 1.00 83.94 247 CYS A C 1
ATOM 1989 O O . CYS A 1 247 ? -13.351 -4.089 34.433 1.00 83.94 247 CYS A O 1
ATOM 1991 N N . ASP A 1 248 ? -13.355 -4.067 32.188 1.00 83.50 248 ASP A N 1
ATOM 1992 C CA . ASP A 1 248 ? -14.802 -4.224 32.044 1.00 83.50 248 ASP A CA 1
ATOM 1993 C C . ASP A 1 248 ? -15.270 -5.609 32.525 1.00 83.50 248 ASP A C 1
ATOM 1995 O O . ASP A 1 248 ? -16.264 -5.684 33.249 1.00 83.50 248 ASP A O 1
ATOM 1999 N N . MET A 1 249 ? -14.548 -6.692 32.200 1.00 84.25 249 MET A N 1
ATOM 2000 C CA . MET A 1 249 ? -14.863 -8.040 32.709 1.00 84.25 249 MET A CA 1
ATOM 2001 C C . MET A 1 249 ? -14.747 -8.119 34.229 1.00 84.25 249 MET A C 1
ATOM 2003 O O . MET A 1 249 ? -15.641 -8.643 34.893 1.00 84.25 249 MET A O 1
ATOM 2007 N N . LEU A 1 250 ? -13.666 -7.569 34.791 1.00 86.88 250 LEU A N 1
ATOM 2008 C CA . LEU A 1 250 ? -13.461 -7.527 36.237 1.00 86.88 250 LEU A CA 1
ATOM 2009 C C . LEU A 1 250 ? -14.573 -6.725 36.924 1.00 86.88 250 LEU A C 1
ATOM 2011 O O . LEU A 1 250 ? -15.132 -7.165 37.928 1.00 86.88 250 LEU A O 1
ATOM 2015 N N . ALA A 1 251 ? -14.928 -5.566 36.366 1.00 86.31 251 ALA A N 1
ATOM 2016 C CA . ALA A 1 251 ? -16.022 -4.751 36.874 1.00 86.31 251 ALA A CA 1
ATOM 2017 C C . ALA A 1 251 ? -17.363 -5.496 36.804 1.00 86.31 251 ALA A C 1
ATOM 2019 O O . ALA A 1 251 ? -18.134 -5.423 37.756 1.00 86.31 251 ALA A O 1
ATOM 2020 N N . ALA A 1 252 ? -17.636 -6.247 35.734 1.00 85.31 252 ALA A N 1
ATOM 2021 C CA . ALA A 1 252 ? -18.847 -7.056 35.614 1.00 85.31 252 ALA A CA 1
ATOM 2022 C C . ALA A 1 252 ? -18.908 -8.177 36.669 1.00 85.31 252 ALA A C 1
ATOM 2024 O O . ALA A 1 252 ? -19.943 -8.353 37.311 1.00 85.31 252 ALA A O 1
ATOM 2025 N N . ALA A 1 253 ? -17.798 -8.883 36.912 1.00 87.94 253 ALA A N 1
ATOM 2026 C CA . ALA A 1 253 ? -17.716 -9.914 37.951 1.00 87.94 253 ALA A CA 1
ATOM 2027 C C . ALA A 1 253 ? -17.928 -9.334 39.363 1.00 87.94 253 ALA A C 1
ATOM 2029 O O . ALA A 1 253 ? -18.667 -9.889 40.177 1.00 87.94 253 ALA A O 1
ATOM 2030 N N . LEU A 1 254 ? -17.329 -8.174 39.643 1.00 89.19 254 LEU A N 1
ATOM 2031 C CA . LEU A 1 254 ? -17.492 -7.463 40.913 1.00 89.19 254 LEU A CA 1
ATOM 2032 C C . LEU A 1 254 ? -18.908 -6.889 41.083 1.00 89.19 254 LEU A C 1
ATOM 2034 O O . LEU A 1 254 ? -19.471 -6.963 42.175 1.00 89.19 254 LEU A O 1
ATOM 2038 N N . ALA A 1 255 ? -19.526 -6.391 40.010 1.00 87.75 255 ALA A N 1
ATOM 2039 C CA . ALA A 1 255 ? -20.933 -5.999 40.019 1.00 87.75 255 ALA A CA 1
ATOM 2040 C C . ALA A 1 255 ? -21.844 -7.193 40.330 1.00 87.75 255 ALA A C 1
ATOM 2042 O O . ALA A 1 255 ? -22.758 -7.064 41.139 1.00 87.75 255 ALA A O 1
ATOM 2043 N N . PHE A 1 256 ? -21.575 -8.360 39.738 1.00 89.44 256 PHE A N 1
ATOM 2044 C CA . PHE A 1 256 ? -22.333 -9.579 40.017 1.00 89.44 256 PHE A CA 1
ATOM 2045 C C . PHE A 1 256 ? -22.250 -9.971 41.499 1.00 89.44 256 PHE A C 1
ATOM 2047 O O . PHE A 1 256 ? -23.282 -10.196 42.128 1.00 89.44 256 PHE A O 1
ATOM 2054 N N . LEU A 1 257 ? -21.052 -9.945 42.095 1.00 88.19 257 LEU A N 1
ATOM 2055 C CA . LEU A 1 257 ? -20.869 -10.165 43.537 1.00 88.19 257 LEU A CA 1
ATOM 2056 C C . LEU A 1 257 ? -21.671 -9.172 44.392 1.00 88.19 257 LEU A C 1
ATOM 2058 O O . LEU A 1 257 ? -22.276 -9.564 45.390 1.00 88.19 257 LEU A O 1
ATOM 2062 N N . ALA A 1 258 ? -21.714 -7.899 43.994 1.00 87.44 258 ALA A N 1
ATOM 2063 C CA . ALA A 1 258 ? -22.493 -6.880 44.695 1.00 87.44 258 ALA A CA 1
ATOM 2064 C C . ALA A 1 258 ? -24.013 -7.094 44.587 1.00 87.44 258 ALA A C 1
ATOM 2066 O O . ALA A 1 258 ? -24.738 -6.766 45.526 1.00 87.44 258 ALA A O 1
ATOM 2067 N N . ILE A 1 259 ? -24.496 -7.644 43.469 1.00 89.62 259 ILE A N 1
ATOM 2068 C CA . ILE A 1 259 ? -25.915 -7.973 43.260 1.00 89.62 259 ILE A CA 1
ATOM 2069 C C . ILE A 1 259 ? -26.318 -9.201 44.082 1.00 89.62 259 ILE A C 1
ATOM 2071 O O . ILE A 1 259 ? -27.396 -9.209 44.674 1.00 89.62 259 ILE A O 1
ATOM 2075 N N . VAL A 1 260 ? -25.458 -10.222 44.135 1.00 89.44 260 VAL A N 1
ATOM 2076 C CA . VAL A 1 260 ? -25.715 -11.454 44.898 1.00 89.44 260 VAL A CA 1
ATOM 2077 C C . VAL A 1 260 ? -25.691 -11.196 46.405 1.00 89.44 260 VAL A C 1
ATOM 2079 O O . VAL A 1 260 ? -26.418 -11.858 47.139 1.00 89.44 260 VAL A O 1
ATOM 2082 N N . ASN A 1 261 ? -24.904 -10.225 46.884 1.00 87.50 261 ASN A N 1
ATOM 2083 C CA . ASN A 1 261 ? -24.863 -9.872 48.301 1.00 87.50 261 ASN A CA 1
ATOM 2084 C C . ASN A 1 261 ? -26.140 -9.106 48.730 1.00 87.50 261 ASN A C 1
ATOM 2086 O O . ASN A 1 261 ? -26.275 -7.915 48.413 1.00 87.50 261 ASN A O 1
ATOM 2090 N N . PRO A 1 262 ? -27.051 -9.719 49.517 1.00 84.56 262 PRO A N 1
ATOM 2091 C CA . PRO A 1 262 ? -28.312 -9.085 49.903 1.00 84.56 262 PRO A CA 1
ATOM 2092 C C . PRO A 1 262 ? -28.107 -7.838 50.775 1.00 84.56 262 PRO A C 1
ATOM 2094 O O . PRO A 1 262 ? -28.941 -6.935 50.755 1.00 84.56 262 PRO A O 1
ATOM 2097 N N . LEU A 1 263 ? -26.979 -7.742 51.491 1.00 82.75 263 LEU A N 1
ATOM 2098 C CA . LEU A 1 263 ? -26.660 -6.601 52.354 1.00 82.75 263 LEU A CA 1
ATOM 2099 C C . LEU A 1 263 ? -26.365 -5.324 51.555 1.00 82.75 263 LEU A C 1
ATOM 2101 O O . LEU A 1 263 ? -26.562 -4.219 52.057 1.00 82.75 263 LEU A O 1
ATOM 2105 N N . ARG A 1 264 ? -25.882 -5.459 50.311 1.00 82.19 264 ARG A N 1
ATOM 2106 C CA . ARG A 1 264 ? -25.380 -4.330 49.507 1.00 82.19 264 ARG A CA 1
ATOM 2107 C C . ARG A 1 264 ? -26.097 -4.123 48.177 1.00 82.19 264 ARG A C 1
ATOM 2109 O O . ARG A 1 264 ? -26.015 -3.019 47.635 1.00 82.19 264 ARG A O 1
ATOM 2116 N N . CYS A 1 265 ? -26.845 -5.112 47.688 1.00 88.31 265 CYS A N 1
ATOM 2117 C CA . CYS A 1 265 ? -27.548 -5.058 46.404 1.00 88.31 265 CYS A CA 1
ATOM 2118 C C . CYS A 1 265 ? -28.440 -3.809 46.261 1.00 88.31 265 CYS A C 1
ATOM 2120 O O . CYS A 1 265 ? -28.335 -3.069 45.281 1.00 88.31 265 CYS A O 1
ATOM 2122 N N . GLY A 1 266 ? -29.242 -3.490 47.284 1.00 85.56 266 GLY A N 1
ATOM 2123 C CA . GLY A 1 266 ? -30.132 -2.324 47.254 1.00 85.56 266 GLY A CA 1
ATOM 2124 C C . GLY A 1 266 ? -29.398 -0.981 47.152 1.00 85.56 266 GLY A C 1
ATOM 2125 O O . GLY A 1 266 ? -29.847 -0.087 46.435 1.00 85.56 266 GLY A O 1
ATOM 2126 N N . ALA A 1 267 ? -28.259 -0.828 47.834 1.00 86.19 267 ALA A N 1
ATOM 2127 C CA . ALA A 1 267 ? -27.443 0.385 47.754 1.00 86.19 267 ALA A CA 1
ATOM 2128 C C . ALA A 1 267 ? -26.706 0.482 46.409 1.00 86.19 267 ALA A C 1
ATOM 2130 O O . ALA A 1 267 ? -26.640 1.558 45.813 1.00 86.19 267 ALA A O 1
ATOM 2131 N N . PHE A 1 268 ? -26.200 -0.648 45.907 1.00 87.19 268 PHE A N 1
ATOM 2132 C CA . PHE A 1 268 ? -25.527 -0.738 44.615 1.00 87.19 268 PHE A CA 1
ATOM 2133 C C . PHE A 1 268 ? -26.450 -0.344 43.454 1.00 87.19 268 PHE A C 1
ATOM 2135 O O . PHE A 1 268 ? -26.079 0.509 42.648 1.00 87.19 268 PHE A O 1
ATOM 2142 N N . LEU A 1 269 ? -27.670 -0.891 43.401 1.00 87.81 269 LEU A N 1
ATOM 2143 C CA . LEU A 1 269 ? -28.630 -0.588 42.334 1.00 87.81 269 LEU A CA 1
ATOM 2144 C C . LEU A 1 269 ? -29.005 0.900 42.295 1.00 87.81 269 LEU A C 1
ATOM 2146 O O . LEU A 1 269 ? -29.019 1.489 41.217 1.00 87.81 269 LEU A O 1
ATOM 2150 N N . ARG A 1 270 ? -29.220 1.533 43.459 1.00 87.75 270 ARG A N 1
ATOM 2151 C CA . ARG A 1 270 ? -29.504 2.979 43.548 1.00 87.75 270 ARG A CA 1
ATOM 2152 C C . ARG A 1 270 ? -28.329 3.836 43.070 1.00 87.75 270 ARG A C 1
ATOM 2154 O O . ARG A 1 270 ? -28.533 4.844 42.399 1.00 87.75 270 ARG A O 1
ATOM 2161 N N . LEU A 1 271 ? -27.097 3.448 43.409 1.00 85.25 271 LEU A N 1
ATOM 2162 C CA . LEU A 1 271 ? -25.887 4.154 42.974 1.00 85.25 271 LEU A CA 1
ATOM 2163 C C . LEU A 1 271 ? -25.665 4.029 41.463 1.00 85.25 271 LEU A C 1
ATOM 2165 O O . LEU A 1 271 ? -25.3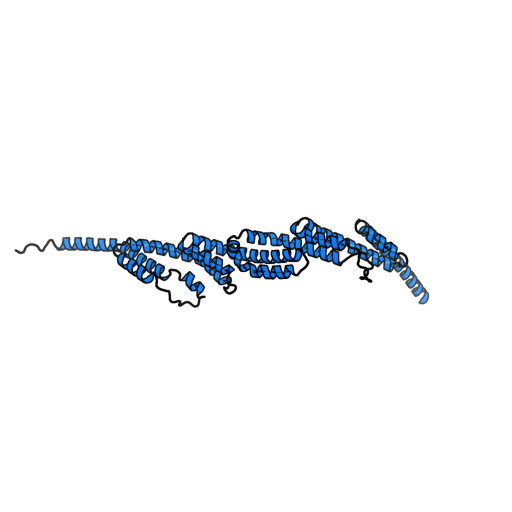07 5.011 40.813 1.00 85.25 271 LEU A O 1
ATOM 2169 N N . MET A 1 272 ? -25.897 2.840 40.903 1.00 83.25 272 MET A N 1
ATOM 2170 C CA . MET A 1 272 ? -25.792 2.599 39.465 1.00 83.25 272 MET A CA 1
ATOM 2171 C C . MET A 1 272 ? -26.861 3.366 38.687 1.00 83.25 272 MET A C 1
ATOM 2173 O O . MET A 1 272 ? -26.524 4.028 37.709 1.00 83.25 272 MET A O 1
ATOM 2177 N N . SER A 1 273 ? -28.121 3.349 39.139 1.00 85.06 273 SER A N 1
ATOM 2178 C CA . SER A 1 273 ? -29.206 4.082 38.474 1.00 85.06 273 SER A CA 1
ATOM 2179 C C . SER A 1 273 ? -28.986 5.593 38.515 1.00 85.06 273 SER A C 1
ATOM 2181 O O . SER A 1 273 ? -29.211 6.270 37.516 1.00 85.06 273 SER A O 1
ATOM 2183 N N . ALA A 1 274 ? -28.494 6.123 39.640 1.00 83.56 274 ALA A N 1
ATOM 2184 C CA . ALA A 1 274 ? -28.212 7.549 39.787 1.00 83.56 274 ALA A CA 1
ATOM 2185 C C . ALA A 1 274 ? -27.096 8.033 38.847 1.00 83.56 274 ALA A C 1
ATOM 2187 O O . ALA A 1 274 ? -27.155 9.155 38.354 1.00 83.56 274 ALA A O 1
ATOM 2188 N N . LYS A 1 275 ? -26.087 7.193 38.577 1.00 80.88 275 LYS A N 1
ATOM 2189 C CA . LYS A 1 275 ? -24.922 7.569 37.756 1.00 80.88 275 LYS A CA 1
ATOM 2190 C C . LYS A 1 275 ? -24.974 7.083 36.309 1.00 80.88 275 LYS A C 1
ATOM 2192 O O . LYS A 1 275 ? -24.019 7.307 35.571 1.00 80.88 275 LYS A O 1
ATOM 2197 N N . TRP A 1 276 ? -26.059 6.434 35.892 1.00 74.56 276 TRP A N 1
ATOM 2198 C CA . TRP A 1 276 ? -26.203 5.894 34.537 1.00 74.56 276 TRP A CA 1
ATOM 2199 C C . TRP A 1 276 ? -26.235 6.986 33.456 1.00 74.56 276 TRP A C 1
ATOM 2201 O O . TRP A 1 276 ? -25.625 6.826 32.404 1.00 74.56 276 TRP A O 1
ATOM 2211 N N . ASN A 1 277 ? -26.892 8.116 33.740 1.00 68.25 277 ASN A N 1
ATOM 2212 C CA . ASN A 1 277 ? -27.064 9.236 32.799 1.00 68.25 277 ASN A CA 1
ATOM 2213 C C . ASN A 1 277 ? -26.131 10.423 33.069 1.00 68.25 277 ASN A C 1
ATOM 2215 O O . ASN A 1 277 ? -26.253 11.474 32.440 1.00 68.25 277 ASN A O 1
ATOM 2219 N N . ASP A 1 278 ? -25.229 10.279 34.032 1.00 70.00 278 ASP A N 1
ATOM 2220 C CA . ASP A 1 278 ? -24.427 11.385 34.526 1.00 70.00 278 ASP A CA 1
ATOM 2221 C C . ASP A 1 278 ? -23.268 11.654 33.556 1.00 70.00 278 ASP A C 1
ATOM 2223 O O . ASP A 1 278 ? -22.368 10.822 33.386 1.00 70.00 278 ASP A O 1
ATOM 2227 N N . LYS A 1 279 ? -23.315 12.799 32.861 1.00 60.56 279 LYS A N 1
ATOM 2228 C CA . LYS A 1 279 ? -22.265 13.186 31.913 1.00 60.56 279 LYS A CA 1
ATOM 2229 C C . LYS A 1 279 ? -20.968 13.415 32.682 1.00 60.56 279 LYS A C 1
ATOM 2231 O O . LYS A 1 279 ? -20.928 14.078 33.716 1.00 60.56 279 LYS A O 1
ATOM 2236 N N . LEU A 1 280 ? -19.893 12.823 32.180 1.00 60.81 280 LEU A N 1
ATOM 2237 C CA . LEU A 1 280 ? -18.596 12.894 32.827 1.00 60.81 280 LEU A CA 1
ATOM 2238 C C . LEU A 1 280 ? -17.962 14.260 32.537 1.00 60.81 280 LEU A C 1
ATOM 2240 O O . LEU A 1 280 ? -17.730 14.589 31.377 1.00 60.81 280 LEU A O 1
ATOM 2244 N N . GLU A 1 281 ? -17.692 15.043 33.581 1.00 57.28 281 GLU A N 1
ATOM 2245 C CA . GLU A 1 281 ? -16.857 16.243 33.477 1.00 57.28 281 GLU A CA 1
ATOM 2246 C C . GLU A 1 281 ? -15.423 15.820 33.155 1.00 57.28 281 GLU A C 1
ATOM 2248 O O . GLU A 1 281 ? -14.806 15.012 33.853 1.00 57.28 281 GLU A O 1
ATOM 2253 N N . THR A 1 282 ? -14.934 16.316 32.031 1.00 54.22 282 THR A N 1
ATOM 2254 C CA . THR A 1 282 ? -13.664 15.960 31.414 1.00 54.22 282 THR A CA 1
ATOM 2255 C C . THR A 1 282 ? -12.526 16.757 32.044 1.00 54.22 282 THR A C 1
ATOM 2257 O O . THR A 1 282 ? -12.437 17.963 31.840 1.00 54.22 282 THR A O 1
ATOM 2260 N N . THR A 1 283 ? -11.654 16.095 32.807 1.00 55.62 283 THR A N 1
ATOM 2261 C CA . THR A 1 283 ? -10.555 16.739 33.558 1.00 55.62 283 THR A CA 1
ATOM 2262 C C . THR A 1 283 ? -9.152 16.434 33.028 1.00 55.62 283 THR A C 1
ATOM 2264 O O . THR A 1 283 ? -8.172 16.887 33.612 1.00 55.62 283 THR A O 1
ATOM 2267 N N . CYS A 1 284 ? -9.011 15.675 31.938 1.00 56.00 284 CYS A N 1
ATOM 2268 C CA . CYS A 1 284 ? -7.694 15.315 31.402 1.00 56.00 284 CYS A CA 1
ATOM 2269 C C . CYS A 1 284 ? -7.300 16.185 30.199 1.00 56.00 284 CYS A C 1
ATOM 2271 O O . CYS A 1 284 ? -8.134 16.474 29.357 1.00 56.00 284 CYS A O 1
ATOM 2273 N N . ASN A 1 285 ? -6.021 16.519 30.030 1.00 58.78 285 ASN A N 1
ATOM 2274 C CA . ASN A 1 285 ? -5.515 17.223 28.837 1.00 58.78 285 ASN A CA 1
ATOM 2275 C C . ASN A 1 285 ? -5.388 16.289 27.613 1.00 58.78 285 ASN A C 1
ATOM 2277 O O . ASN A 1 285 ? -4.336 16.207 26.994 1.00 58.78 285 ASN A O 1
ATOM 2281 N N . LEU A 1 286 ? -6.431 15.519 27.313 1.00 61.97 286 LEU A N 1
ATOM 2282 C CA . LEU A 1 286 ? -6.495 14.601 26.175 1.00 61.97 286 LEU A CA 1
ATOM 2283 C C . LEU A 1 286 ? -7.509 15.130 25.167 1.00 61.97 286 LEU A C 1
ATOM 2285 O O . LEU A 1 286 ? -8.431 15.849 25.565 1.00 61.97 286 LEU A O 1
ATOM 2289 N N . SER A 1 287 ? -7.376 14.745 23.893 1.00 64.50 287 SER A N 1
ATOM 2290 C CA . SER A 1 287 ? -8.342 15.151 22.872 1.00 64.50 287 SER A CA 1
ATOM 2291 C C . SER A 1 287 ? -9.776 14.809 23.335 1.00 64.50 287 SER A C 1
ATOM 2293 O O . SER A 1 287 ? -10.010 13.755 23.946 1.00 64.50 287 SER A O 1
ATOM 2295 N N . PRO A 1 288 ? -10.760 15.706 23.124 1.00 65.62 288 PRO A N 1
ATOM 2296 C CA . PRO A 1 288 ? -12.117 15.570 23.678 1.00 65.62 288 PRO A CA 1
ATOM 2297 C C . PRO A 1 288 ? -12.806 14.278 23.222 1.00 65.62 288 PRO A C 1
ATOM 2299 O O . PRO A 1 288 ? -13.727 13.762 23.855 1.00 65.62 288 PRO A O 1
ATOM 2302 N N . ASP A 1 289 ? -12.333 13.730 22.116 1.00 60.66 289 ASP A N 1
ATOM 2303 C CA . ASP A 1 289 ? -12.773 12.481 21.544 1.00 60.66 289 ASP A CA 1
ATOM 2304 C C . ASP A 1 289 ? -12.069 11.257 22.130 1.00 60.66 289 ASP A C 1
ATOM 2306 O O . ASP A 1 289 ? -12.745 10.262 22.401 1.00 60.66 289 ASP A O 1
ATOM 2310 N N . PHE A 1 290 ? -10.774 11.348 22.446 1.00 63.44 290 PHE A N 1
ATOM 2311 C CA . PHE A 1 290 ? -10.065 10.334 23.231 1.00 63.44 290 PHE A CA 1
ATOM 2312 C C . PHE A 1 290 ? -10.711 10.150 24.608 1.00 63.44 290 PHE A C 1
ATOM 2314 O O . PHE A 1 290 ? -10.964 9.029 25.061 1.00 63.44 290 PHE A O 1
ATOM 2321 N N . GLN A 1 291 ? -11.080 11.257 25.249 1.00 67.38 291 GLN A N 1
ATOM 2322 C CA . GLN A 1 291 ? -11.769 11.237 26.534 1.00 67.38 291 GLN A CA 1
ATOM 2323 C C . GLN A 1 291 ? -13.099 10.485 26.480 1.00 67.38 291 GLN A C 1
ATOM 2325 O O . GLN A 1 291 ? -13.353 9.657 27.351 1.00 67.38 291 GLN A O 1
ATOM 2330 N N . LYS A 1 292 ? -13.943 10.713 25.464 1.00 67.12 292 LYS A N 1
ATOM 2331 C CA . LYS A 1 292 ? -15.257 10.047 25.364 1.00 67.12 292 LYS A CA 1
ATOM 2332 C C . LYS A 1 292 ? -15.143 8.527 25.344 1.00 67.12 292 LYS A C 1
ATOM 2334 O O . LYS A 1 292 ? -15.989 7.846 25.921 1.00 67.12 292 LYS A O 1
ATOM 2339 N N . VAL A 1 293 ? -14.114 7.991 24.689 1.00 64.88 293 VAL A N 1
ATOM 2340 C CA . VAL A 1 293 ? -13.978 6.543 24.511 1.00 64.88 293 VAL A CA 1
ATOM 2341 C C . VAL A 1 293 ? -13.273 5.880 25.698 1.00 64.88 293 VAL A C 1
ATOM 2343 O O . VAL A 1 293 ? -13.722 4.833 26.174 1.00 64.88 293 VAL A O 1
ATOM 2346 N N . VAL A 1 294 ? -12.231 6.510 26.252 1.00 65.94 294 VAL A N 1
ATOM 2347 C CA . VAL A 1 294 ? -11.554 6.024 27.470 1.00 65.94 294 VAL A CA 1
ATOM 2348 C C . VAL A 1 294 ? -12.472 6.116 28.690 1.00 65.94 294 VAL A C 1
ATOM 2350 O O . VAL A 1 294 ? -12.588 5.162 29.470 1.00 65.94 294 VAL A O 1
ATOM 2353 N N . LEU A 1 295 ? -13.180 7.239 28.834 1.00 70.25 295 LEU A N 1
ATOM 2354 C CA . LEU A 1 295 ? -14.084 7.498 29.954 1.00 70.25 295 LEU A CA 1
ATOM 2355 C C . LEU A 1 295 ? -15.451 6.830 29.779 1.00 70.25 295 LEU A C 1
ATOM 2357 O O . LEU A 1 295 ? -16.278 6.894 30.694 1.00 70.25 295 LEU A O 1
ATOM 2361 N N . TRP A 1 296 ? -15.676 6.131 28.659 1.00 69.94 296 TRP A N 1
ATOM 2362 C CA . TRP A 1 296 ? -16.879 5.340 28.431 1.00 69.94 296 TRP A CA 1
ATOM 2363 C C . TRP A 1 296 ? -17.108 4.400 29.621 1.00 69.94 296 TRP A C 1
ATOM 2365 O O . TRP A 1 296 ? -16.275 3.543 29.941 1.00 69.94 296 TRP A O 1
ATOM 2375 N N . ASN A 1 297 ? -18.230 4.589 30.319 1.00 73.06 297 ASN A N 1
ATOM 2376 C CA . ASN A 1 297 ? -18.621 3.849 31.522 1.00 73.06 297 ASN A CA 1
ATOM 2377 C C . ASN A 1 297 ? -17.587 3.847 32.669 1.00 73.06 297 ASN A C 1
ATOM 2379 O O . ASN A 1 297 ? -17.638 2.976 33.535 1.00 73.06 297 ASN A O 1
ATOM 2383 N N . ALA A 1 298 ? -16.641 4.791 32.724 1.00 77.12 298 ALA A N 1
ATOM 2384 C CA . ALA A 1 298 ? -15.604 4.808 33.763 1.00 77.12 298 ALA A CA 1
ATOM 2385 C C . ALA A 1 298 ? -16.185 4.955 35.184 1.00 77.12 298 ALA A C 1
ATOM 2387 O O . ALA A 1 298 ? -15.776 4.242 36.102 1.00 77.12 298 ALA A O 1
ATOM 2388 N N . ARG A 1 299 ? -17.199 5.816 35.366 1.00 78.12 299 ARG A N 1
ATOM 2389 C CA . ARG A 1 299 ? -17.910 5.965 36.653 1.00 78.12 299 ARG A CA 1
ATOM 2390 C C . ARG A 1 299 ? -18.632 4.679 37.059 1.00 78.12 299 ARG A C 1
ATOM 2392 O O . ARG A 1 299 ? -18.492 4.250 38.202 1.00 78.12 299 ARG A O 1
ATOM 2399 N N . LEU A 1 300 ? -19.348 4.048 36.126 1.00 82.19 300 LEU A N 1
ATOM 2400 C CA . LEU A 1 300 ? -20.069 2.793 36.372 1.00 82.19 300 LEU A CA 1
ATOM 2401 C C . LEU A 1 300 ? -19.107 1.661 36.752 1.00 82.19 300 LEU A C 1
ATOM 2403 O O . LEU A 1 300 ? -19.342 0.958 37.730 1.00 82.19 300 LEU A O 1
ATOM 2407 N N . ARG A 1 301 ? -17.971 1.551 36.054 1.00 84.75 301 ARG A N 1
ATOM 2408 C CA . ARG A 1 301 ? -16.894 0.616 36.408 1.00 84.75 301 ARG A CA 1
ATOM 2409 C C . ARG A 1 301 ? -16.353 0.851 37.810 1.00 84.75 301 ARG A C 1
ATOM 2411 O O . ARG A 1 301 ? -16.210 -0.094 38.576 1.00 84.75 301 ARG A O 1
ATOM 2418 N N . SER A 1 302 ? -16.069 2.104 38.158 1.00 87.31 302 SER A N 1
ATOM 2419 C CA . SER A 1 302 ? -15.554 2.457 39.483 1.00 87.31 302 SER A CA 1
ATOM 2420 C C . SER A 1 302 ? -16.531 2.067 40.599 1.00 87.31 302 SER A C 1
ATOM 2422 O O . SER A 1 302 ? -16.114 1.502 41.610 1.00 87.31 302 SER A O 1
ATOM 2424 N N . ILE A 1 303 ? -17.832 2.311 40.399 1.00 86.06 303 ILE A N 1
ATOM 2425 C CA . ILE A 1 303 ? -18.883 1.903 41.344 1.00 86.06 303 ILE A CA 1
ATOM 2426 C C . ILE A 1 303 ? -18.925 0.378 41.469 1.00 86.06 303 ILE A C 1
ATOM 2428 O O . ILE A 1 303 ? -18.850 -0.136 42.582 1.00 86.06 303 ILE A O 1
ATOM 2432 N N . ALA A 1 304 ? -18.986 -0.336 40.343 1.00 86.75 304 ALA A N 1
ATOM 2433 C CA . ALA A 1 304 ? -19.002 -1.795 40.307 1.00 86.75 304 ALA A CA 1
ATOM 2434 C C . ALA A 1 304 ? -17.810 -2.415 41.049 1.00 86.75 304 ALA A C 1
ATOM 2436 O O . ALA A 1 304 ? -17.997 -3.287 41.897 1.00 86.75 304 ALA A O 1
ATOM 2437 N N . ILE A 1 305 ? -16.599 -1.911 40.798 1.00 89.19 305 ILE A N 1
ATOM 2438 C CA . ILE A 1 305 ? -15.375 -2.394 41.444 1.00 89.19 305 ILE A CA 1
ATOM 2439 C C . ILE A 1 305 ? -15.423 -2.157 42.956 1.00 89.19 305 ILE A C 1
ATOM 2441 O O . ILE A 1 305 ? -15.190 -3.085 43.728 1.00 89.19 305 ILE A O 1
ATOM 2445 N N . ARG A 1 306 ? -15.761 -0.938 43.401 1.00 88.88 306 ARG A N 1
ATOM 2446 C CA . ARG A 1 306 ? -15.808 -0.597 44.834 1.00 88.88 306 ARG A CA 1
ATOM 2447 C C . ARG A 1 306 ? -16.873 -1.398 45.581 1.00 88.88 306 ARG A C 1
ATOM 2449 O O . ARG A 1 306 ? -16.592 -1.938 46.649 1.00 88.88 306 ARG A O 1
ATOM 2456 N N . SER A 1 307 ? -18.082 -1.492 45.029 1.00 88.38 307 SER A N 1
ATOM 2457 C CA . SER A 1 307 ? -19.187 -2.234 45.645 1.00 88.38 307 SER A CA 1
ATOM 2458 C C . SER A 1 307 ? -18.933 -3.741 45.665 1.00 88.38 307 SER A C 1
ATOM 2460 O O . SER A 1 307 ? -19.250 -4.395 46.661 1.00 88.38 307 SER A O 1
ATOM 2462 N N . GLY A 1 308 ? -18.326 -4.291 44.612 1.00 88.19 308 GLY A N 1
ATOM 2463 C CA . GLY A 1 308 ? -17.948 -5.701 44.565 1.00 88.19 308 GLY A CA 1
ATOM 2464 C C . GLY A 1 308 ? -16.8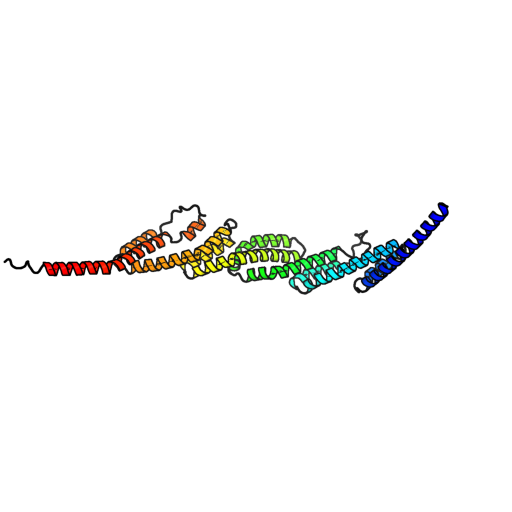20 -6.047 45.529 1.00 88.19 308 GLY A C 1
ATOM 2465 O O . GLY A 1 308 ? -16.951 -7.012 46.272 1.00 88.19 308 GLY A O 1
ATOM 2466 N N . LEU A 1 309 ? -15.762 -5.229 45.605 1.00 90.38 309 LEU A N 1
ATOM 2467 C CA . LEU A 1 309 ? -14.682 -5.397 46.591 1.00 90.38 309 LEU A CA 1
ATOM 2468 C C . LEU A 1 309 ? -15.216 -5.372 48.022 1.00 90.38 309 LEU A C 1
ATOM 2470 O O . LEU A 1 309 ? -14.829 -6.195 48.845 1.00 90.38 309 LEU A O 1
ATOM 2474 N N . ALA A 1 310 ? -16.136 -4.457 48.314 1.00 89.25 310 ALA A N 1
ATOM 2475 C CA . ALA A 1 310 ? -16.727 -4.380 49.638 1.00 89.25 310 ALA A CA 1
ATOM 2476 C C . ALA A 1 310 ? -17.652 -5.575 49.939 1.00 89.25 310 ALA A C 1
ATOM 2478 O O . ALA A 1 310 ? -17.724 -6.020 51.077 1.00 89.25 310 ALA A O 1
ATOM 2479 N N . SER A 1 311 ? -18.308 -6.140 48.920 1.00 88.50 311 SER A N 1
ATOM 2480 C CA . SER A 1 311 ? -19.092 -7.377 49.060 1.00 88.50 311 SER A CA 1
ATOM 2481 C C . SER A 1 311 ? -18.205 -8.608 49.252 1.00 88.50 311 SER A C 1
ATOM 2483 O O . SER A 1 311 ? -18.549 -9.498 50.022 1.00 88.50 311 SER A O 1
ATOM 2485 N N . LEU A 1 312 ? -17.046 -8.643 48.591 1.00 89.81 312 LEU A N 1
ATOM 2486 C CA . LEU A 1 312 ? -16.027 -9.668 48.800 1.00 89.81 312 LEU A CA 1
ATOM 2487 C C . LEU A 1 312 ? -15.479 -9.604 50.233 1.00 89.81 312 LEU A C 1
ATOM 2489 O O . LEU A 1 312 ? -15.329 -10.634 50.884 1.00 89.81 312 LEU A O 1
ATOM 2493 N N . LEU A 1 313 ? -15.231 -8.392 50.737 1.00 91.06 313 LEU A N 1
ATOM 2494 C CA . LEU A 1 313 ? -14.809 -8.169 52.117 1.00 91.06 313 LEU A CA 1
ATOM 2495 C C . LEU A 1 313 ? -15.869 -8.663 53.110 1.00 91.06 313 LEU A C 1
ATOM 2497 O O . LEU A 1 313 ? -15.517 -9.356 54.059 1.00 91.06 313 LEU A O 1
ATOM 2501 N N . ASP A 1 314 ? -17.153 -8.372 52.874 1.00 87.88 314 ASP A N 1
ATOM 2502 C CA . ASP A 1 314 ? -18.238 -8.892 53.715 1.00 87.88 314 ASP A CA 1
ATOM 2503 C C . ASP A 1 314 ? -18.251 -10.424 53.726 1.00 87.88 314 ASP A C 1
ATOM 2505 O O . ASP A 1 314 ? -18.317 -11.023 54.793 1.00 87.88 314 ASP A O 1
ATOM 2509 N N . LEU A 1 315 ? -18.138 -11.064 52.557 1.00 85.25 315 LEU A N 1
ATOM 2510 C CA . LEU A 1 315 ? -18.086 -12.525 52.430 1.00 85.25 315 LEU A CA 1
ATOM 2511 C C . LEU A 1 315 ? -16.900 -13.143 53.184 1.00 85.25 315 LEU A C 1
ATOM 2513 O O . LEU A 1 315 ? -17.046 -14.217 53.762 1.00 85.25 315 LEU A O 1
ATOM 2517 N N . LEU A 1 316 ? -15.746 -12.472 53.205 1.00 86.62 316 LEU A N 1
ATOM 2518 C CA . LEU A 1 316 ? -14.557 -12.922 53.936 1.00 86.62 316 LEU A CA 1
ATOM 2519 C C . LEU A 1 316 ? -14.657 -12.674 55.449 1.00 86.62 316 LEU A C 1
ATOM 2521 O O . LEU A 1 316 ? -14.150 -13.470 56.238 1.00 86.62 316 LEU A O 1
ATOM 2525 N N . LEU A 1 317 ? -15.310 -11.586 55.866 1.00 87.56 317 LEU A N 1
ATOM 2526 C CA . LEU A 1 317 ? -15.473 -11.223 57.276 1.00 87.56 317 LEU A CA 1
ATOM 2527 C C . LEU A 1 317 ? -16.655 -11.930 57.944 1.00 87.56 317 LEU A C 1
ATOM 2529 O O . LEU A 1 317 ? -16.654 -12.079 59.163 1.00 87.56 317 LEU A O 1
ATOM 2533 N N . LEU A 1 318 ? -17.648 -12.389 57.184 1.00 86.19 318 LEU A N 1
ATOM 2534 C CA . LEU A 1 318 ? -18.843 -13.039 57.721 1.00 86.19 318 LEU A CA 1
ATOM 2535 C C . LEU A 1 318 ? -18.534 -14.344 58.487 1.00 86.19 318 LEU A C 1
ATOM 2537 O O . LEU A 1 318 ? -19.065 -14.499 59.587 1.00 86.19 318 LEU A O 1
ATOM 2541 N N . PRO A 1 319 ? -17.631 -15.234 58.025 1.00 83.88 319 PRO A N 1
ATOM 2542 C CA . PRO A 1 319 ? -17.164 -16.376 58.813 1.00 83.88 319 PRO A CA 1
ATOM 2543 C C . PRO A 1 319 ? -16.461 -15.963 60.113 1.00 83.88 319 PRO A C 1
ATOM 2545 O O . PRO A 1 319 ? -16.685 -16.574 61.153 1.00 83.88 319 PRO A O 1
ATOM 2548 N N . LEU A 1 320 ? -15.644 -14.905 60.075 1.00 82.94 320 LEU A N 1
ATOM 2549 C CA . LEU A 1 320 ? -14.962 -14.359 61.255 1.00 82.94 320 LEU A CA 1
ATOM 2550 C C . LEU A 1 320 ? -15.962 -13.785 62.264 1.00 82.94 320 LEU A C 1
ATOM 2552 O O . LEU A 1 320 ? -15.879 -14.087 63.452 1.00 82.94 320 LEU A O 1
ATOM 2556 N N . GLY A 1 321 ? -16.938 -13.011 61.790 1.00 82.50 321 GLY A N 1
ATOM 2557 C CA . GLY A 1 321 ? -18.020 -12.472 62.608 1.00 82.50 321 GLY A CA 1
ATOM 2558 C C . GLY A 1 321 ? -18.862 -13.578 63.239 1.00 82.50 321 GLY A C 1
ATOM 2559 O O . GLY A 1 321 ? -19.108 -13.544 64.441 1.00 82.50 321 GLY A O 1
ATOM 2560 N N . LEU A 1 322 ? -19.224 -14.610 62.469 1.00 85.06 322 LEU A N 1
ATOM 2561 C CA . LEU A 1 322 ? -19.913 -15.796 62.984 1.00 85.06 322 LEU A CA 1
ATOM 2562 C C . LEU A 1 322 ? -19.091 -16.519 64.051 1.00 85.06 322 LEU A C 1
ATOM 2564 O O . LEU A 1 322 ? -19.641 -16.872 65.090 1.00 85.06 322 LEU A O 1
ATOM 2568 N N . MET A 1 323 ? -17.786 -16.699 63.838 1.00 86.81 323 MET A N 1
ATOM 2569 C CA . MET A 1 323 ? -16.905 -17.306 64.838 1.00 86.81 323 MET A CA 1
ATOM 2570 C C . MET A 1 323 ? -16.873 -16.487 66.129 1.00 86.81 323 MET A C 1
ATOM 2572 O O . MET A 1 323 ? -17.013 -17.066 67.201 1.00 86.81 323 MET A O 1
ATOM 2576 N N . VAL A 1 324 ? -16.773 -15.156 66.046 1.00 87.56 324 VAL A N 1
ATOM 2577 C CA . VAL A 1 324 ? -16.835 -14.264 67.218 1.00 87.56 324 VAL A CA 1
ATOM 2578 C C . VAL A 1 324 ? -18.199 -14.334 67.915 1.00 87.56 324 VAL A C 1
ATOM 2580 O O . VAL A 1 324 ? -18.267 -14.398 69.140 1.00 87.56 324 VAL A O 1
ATOM 2583 N N . CYS A 1 325 ? -19.303 -14.368 67.168 1.00 84.69 325 CYS A N 1
ATOM 2584 C CA . CYS A 1 325 ? -20.638 -14.513 67.750 1.00 84.69 325 CYS A CA 1
ATOM 2585 C C . CYS A 1 325 ? -20.813 -15.870 68.447 1.00 84.69 325 CYS A C 1
ATOM 2587 O O . CYS A 1 325 ? -21.364 -15.922 69.544 1.00 84.69 325 CYS A O 1
ATOM 2589 N N . ILE A 1 326 ? -20.316 -16.959 67.851 1.00 87.75 326 ILE A N 1
ATOM 2590 C CA . ILE A 1 326 ? -20.355 -18.301 68.444 1.00 87.75 326 ILE A CA 1
ATOM 2591 C C . ILE A 1 326 ? -19.489 -18.357 69.707 1.00 87.75 326 ILE A C 1
ATOM 2593 O O . ILE A 1 326 ? -19.918 -18.935 70.707 1.00 87.75 326 ILE A O 1
ATOM 2597 N N . THR A 1 327 ? -18.290 -17.766 69.701 1.00 85.62 327 THR A N 1
ATOM 2598 C CA . THR A 1 327 ? -17.416 -17.754 70.884 1.00 85.62 327 THR A CA 1
ATOM 2599 C C . THR A 1 327 ? -18.000 -16.910 72.010 1.00 85.62 327 THR A C 1
ATOM 2601 O O . THR A 1 327 ? -18.013 -17.376 73.147 1.00 85.62 327 THR A O 1
ATOM 2604 N N . LEU A 1 328 ? -18.559 -15.731 71.715 1.00 84.12 328 LEU A N 1
ATOM 2605 C CA . LEU A 1 328 ? -19.260 -14.906 72.702 1.00 84.12 328 LEU A CA 1
ATOM 2606 C C . LEU A 1 328 ? -20.494 -15.610 73.262 1.00 84.12 328 LEU A C 1
ATOM 2608 O O . LEU A 1 328 ? -20.672 -15.617 74.474 1.00 84.12 328 LEU A O 1
ATOM 2612 N N . TYR A 1 329 ? -21.307 -16.240 72.409 1.00 83.44 329 TYR A N 1
ATOM 2613 C CA . TYR A 1 329 ? -22.474 -17.011 72.842 1.00 83.44 329 TYR A CA 1
ATOM 2614 C C . TYR A 1 329 ? -22.080 -18.174 73.761 1.00 83.44 329 TYR A C 1
ATOM 2616 O O . TYR A 1 329 ? -22.713 -18.408 74.787 1.00 83.44 329 TYR A O 1
ATOM 2624 N N . ARG A 1 330 ? -20.998 -18.892 73.434 1.00 78.88 330 ARG A N 1
ATOM 2625 C CA . ARG A 1 330 ? -20.472 -19.954 74.303 1.00 78.88 330 ARG A CA 1
ATOM 2626 C C . ARG A 1 330 ? -19.911 -19.405 75.616 1.00 78.88 330 ARG A C 1
ATOM 2628 O O . ARG A 1 330 ? -20.126 -20.021 76.655 1.00 78.88 330 ARG A O 1
ATOM 2635 N N . ALA A 1 331 ? -19.229 -18.262 75.593 1.00 76.38 331 ALA A N 1
ATOM 2636 C CA . ALA A 1 331 ? -18.685 -17.630 76.793 1.00 76.38 331 ALA A CA 1
ATOM 2637 C C . ALA A 1 331 ? -19.791 -17.117 77.732 1.00 76.38 331 ALA A C 1
ATOM 2639 O O . ALA A 1 331 ? -19.722 -17.330 78.940 1.00 76.38 331 ALA A O 1
ATOM 2640 N N . THR A 1 332 ? -20.845 -16.497 77.197 1.00 71.44 332 THR A N 1
ATOM 2641 C CA . THR A 1 332 ? -21.997 -16.048 77.995 1.00 71.44 332 THR A CA 1
ATOM 2642 C C . THR A 1 332 ? -22.817 -17.220 78.518 1.00 71.44 332 THR A C 1
ATOM 2644 O O . THR A 1 332 ? -23.243 -17.175 79.668 1.00 71.44 332 THR A O 1
ATOM 2647 N N . ALA A 1 333 ? -22.976 -18.299 77.746 1.00 70.31 333 ALA A N 1
ATOM 2648 C CA . ALA A 1 333 ? -23.589 -19.534 78.237 1.00 70.31 333 ALA A CA 1
ATOM 2649 C C . ALA A 1 333 ? -22.774 -20.178 79.378 1.00 70.31 333 ALA A C 1
ATOM 2651 O O . ALA A 1 333 ? -23.360 -20.675 80.337 1.00 70.31 333 ALA A O 1
ATOM 2652 N N . ALA A 1 334 ? -21.439 -20.122 79.320 1.00 66.56 334 ALA A N 1
ATOM 2653 C CA . ALA A 1 334 ? -20.566 -20.621 80.386 1.00 66.56 334 ALA A CA 1
ATOM 2654 C C . ALA A 1 334 ? -20.606 -19.749 81.659 1.00 66.56 334 ALA A C 1
ATOM 2656 O O . ALA A 1 334 ? -20.580 -20.285 82.764 1.00 66.56 334 ALA A O 1
ATOM 2657 N N . CYS A 1 335 ? -20.713 -18.422 81.528 1.00 61.19 335 CYS A N 1
ATOM 2658 C CA . CYS A 1 335 ? -20.793 -17.496 82.670 1.00 61.19 335 CYS A CA 1
ATOM 2659 C C . CYS A 1 335 ? -22.220 -17.319 83.236 1.00 61.19 335 CYS A C 1
ATOM 2661 O O . CYS A 1 335 ? -22.382 -16.924 84.389 1.00 61.19 335 CYS A O 1
ATOM 2663 N N . GLY A 1 336 ? -23.261 -17.595 82.443 1.00 55.00 336 GLY A N 1
ATOM 2664 C CA . GLY A 1 336 ? -24.673 -17.390 82.792 1.00 55.00 336 GLY A CA 1
ATOM 2665 C C . GLY A 1 336 ? -25.322 -18.514 83.608 1.00 55.00 336 GLY A C 1
ATOM 2666 O O . GLY A 1 336 ? -26.451 -18.353 84.064 1.00 55.00 336 GLY A O 1
ATOM 2667 N N . GLY A 1 337 ? -24.621 -19.626 83.849 1.00 50.84 337 GLY A N 1
ATOM 2668 C CA . GLY A 1 337 ? -25.124 -20.757 84.642 1.00 50.84 337 GLY A CA 1
ATOM 2669 C C . GLY A 1 337 ? -25.253 -20.512 86.156 1.00 50.84 337 GLY A C 1
ATOM 2670 O O . GLY A 1 337 ? -25.601 -21.441 86.876 1.00 50.84 337 GLY A O 1
ATOM 2671 N N . GLY A 1 338 ? -24.968 -19.302 86.654 1.00 48.25 338 GLY A N 1
ATOM 2672 C CA . GLY A 1 338 ? -24.936 -18.991 88.093 1.00 48.25 338 GLY A CA 1
ATOM 2673 C C . GLY A 1 338 ? -26.013 -18.039 88.629 1.00 48.25 338 GLY A C 1
ATOM 2674 O O . GLY A 1 338 ? -26.019 -17.786 89.827 1.00 48.25 338 GLY A O 1
ATOM 2675 N N . TRP A 1 339 ? -26.911 -17.492 87.799 1.00 46.78 339 TRP A N 1
ATOM 2676 C CA . TRP A 1 339 ? -27.776 -16.365 88.211 1.00 46.78 339 TRP A CA 1
ATOM 2677 C C . TRP A 1 339 ? -29.283 -16.595 88.030 1.00 46.78 339 TRP A C 1
ATOM 2679 O O . TRP A 1 339 ? -30.023 -15.665 87.719 1.00 46.78 339 TRP A O 1
ATOM 2689 N N . ILE A 1 340 ? -29.772 -17.815 88.265 1.00 49.94 340 ILE A N 1
ATOM 2690 C CA . ILE A 1 340 ? -31.217 -18.061 88.415 1.00 49.94 340 ILE A CA 1
ATOM 2691 C C . ILE A 1 340 ? -31.465 -18.870 89.693 1.00 49.94 340 ILE A C 1
ATOM 2693 O O . ILE A 1 340 ? -31.743 -20.062 89.651 1.00 49.94 340 ILE A O 1
ATOM 2697 N N . ALA A 1 341 ? -31.336 -18.203 90.840 1.00 47.06 341 ALA A N 1
ATOM 2698 C CA . ALA A 1 341 ? -31.905 -18.641 92.115 1.00 47.06 341 ALA A CA 1
ATOM 2699 C C . ALA A 1 341 ? -32.093 -17.436 93.053 1.00 47.06 341 ALA A C 1
ATOM 2701 O O . ALA A 1 341 ? -31.447 -17.333 94.088 1.00 47.06 341 ALA A O 1
ATOM 2702 N N . VAL A 1 342 ? -32.970 -16.500 92.674 1.00 45.53 342 VAL A N 1
ATOM 2703 C CA . VAL A 1 342 ? -33.643 -15.618 93.640 1.00 45.53 342 VAL A CA 1
ATOM 2704 C C . VAL A 1 342 ? -35.104 -15.479 93.221 1.00 45.53 342 VAL A C 1
ATOM 2706 O O . VAL A 1 342 ? -35.462 -14.624 92.409 1.00 45.53 342 VAL A O 1
ATOM 2709 N N . ARG A 1 343 ? -35.943 -16.348 93.778 1.00 38.53 343 ARG A N 1
ATOM 2710 C CA . ARG A 1 343 ? -37.281 -15.995 94.246 1.00 38.53 343 ARG A CA 1
ATOM 2711 C C . ARG A 1 343 ? -37.666 -16.903 95.394 1.00 38.53 343 ARG A C 1
ATOM 2713 O O . ARG A 1 343 ? -37.453 -18.125 95.242 1.00 38.53 343 ARG A O 1
#

Radius of gyration: 43.39 Å; chains: 1; bounding box: 111×39×144 Å

Sequence (343 aa):
MTSELAEFFATLLRIAKFILDVTLTLICSALLLLASVLPWRLPFIVLELVETCSSLTFQKFQKQAARQFLFSLGDVVIFALVLASLFWPPRWPGLLHTLKLAAKPPRDEDDDSHSGYNLETRFEWIMNAFESYADILLFPLVLVLLLAPWRWLLRGLKLQNFQKSMERAKRSDRPCARMSAFRNWAAWEGINAIMDLPFVVLGLASAVIPTRIKAFISVLLRIDLEDDLEDCEARVYLAMLPILSICDMLAAALAFLAIVNPLRCGAFLRLMSAKWNDKLETTCNLSPDFQKVVLWNARLRSIAIRSGLASLLDLLLLPLGLMVCITLYRATAACGGGWIAVR

Foldseek 3Di:
DVVVVVVVVVVVVVVVVVVVLVVLLVVLVVLLVVLCVPVVLVVQSVVLCVVCVVPDDSVNSSVSSVVSSVVSVLVVVLCVLLVLLVVPVVLVVQVVVLVVVLPDDDDPPPVPCSGNDDPPSSVSSNVSSVLSVLCVVLVVLLVLLVVLVLCVVQVPAVVVVLVVLQVVQVVDPRPSSNVSSVSVVSSVVSVVSVVCVVLLVQLVLLVVDVVSVVVSSVLSNVCRHDPPPDVVLSSVVSNCSNVVSVLVVLLVVLLVLLCPQPVRNVVLVVQLVVCVPPDDDDDDPDDPVSCCSSCPCVSVSVSSNVSSVVSVVCVVCVVVVVVVVVVVVVVCVVVVPPPPDDD

Secondary structure (DSSP, 8-state):
-HHHHHHHHHHHHHHHHHHHHHHHHHHHHHHHHHHHTSTTTHHHHHHHHHHHTTS--HHHHHHHHHHHHHHHHHHHHHHHHHHHHHT-GGGHHHHHHHHHHHTSPPPTT-TT--SS--HHHHHHHHHHHHHHHHHHHHHHHHHHHHH-HHHHTTTTSTHHHHHHHHHHHHSSS-HHHHHHHHHHHHHHHHHHHHHHHHHHHHHHHHTTSHHHHHHHHHHHHHHHH-TTS-HHHHHHHHHHHHHHHHHHHHHHHHHHHHHH-TTTHHHHHHHHHHHSS-PPP--SSS-HHHHHHHSTTHHHHHHHHHHHHHHHHHHHHHHHHHHHHHHHHHHHHHHGGG-----

Organism: NCBI:txid2562237